Protein AF-0000000084496901 (afdb_homodimer)

Organism: NCBI:txid1637975

Foldseek 3Di:
DAKDKDKDFADQVVLVVLLVVLLVPPPQPKDWPDKDWDDDPQKIKIWTKIKDADPVVRWIKMKIWMWMDHHGMIMIMIFIGRQDDPPCVVRRVVVRNVSSVSNVVSVVVVD/DAKDKDKDFADQVVLVVLLVVLLCPDPQNKDWPDKDWDDDPQKIKIWTKIKDADPVVRWIKIKIWMWMDHHGMIMIMIFIGGQDDPPCVVRRVVVRNVSSVSNVVSVVVVD

pLDDT: mean 92.55, std 10.42, range [53.31, 98.94]

Nearest PDB structures (foldseek):
  2xb3-assembly1_A  TM=5.406E-01  e=1.617E-03  Thermosynechococcus vestitus BP-1
  1v2b-assembly2_B  TM=6.043E-01  e=5.317E-03  Nicotiana tabacum
  6e8a-assembly2_B-2  TM=5.651E-01  e=5.989E-03  Salmonella enterica subsp. enterica serovar Typhimurium
  6e8a-assembly1_A-3  TM=5.964E-01  e=9.642E-03  Salmonella enterica subsp. enterica serovar Typhimurium
  3bcy-assembly1_A  TM=5.802E-01  e=6.356E-03  Saccharomyces cerevisiae

Structure (mmCIF, N/CA/C/O backbone):
data_AF-0000000084496901-model_v1
#
loop_
_entity.id
_entity.type
_entity.pdbx_description
1 polymer 'Uncharacterized protein'
#
loop_
_atom_site.group_PDB
_atom_site.id
_atom_site.type_symbol
_atom_site.label_atom_id
_atom_site.label_alt_id
_atom_site.label_comp_id
_atom_site.label_asym_id
_atom_site.label_entity_id
_atom_site.label_seq_id
_atom_site.pdbx_PDB_ins_code
_atom_site.Cartn_x
_atom_site.Cartn_y
_atom_site.Cartn_z
_atom_site.occupancy
_atom_site.B_iso_or_equiv
_atom_site.auth_seq_id
_atom_site.auth_comp_id
_atom_site.auth_asym_id
_atom_site.auth_atom_id
_atom_site.pdbx_PDB_model_num
ATOM 1 N N . MET A 1 1 ? -5.453 -1.599 -14.75 1 72.94 1 MET A N 1
ATOM 2 C CA . MET A 1 1 ? -5.008 -1.51 -13.367 1 72.94 1 MET A CA 1
ATOM 3 C C . MET A 1 1 ? -6.129 -0.999 -12.469 1 72.94 1 MET A C 1
ATOM 5 O O . MET A 1 1 ? -6.859 -0.076 -12.836 1 72.94 1 MET A O 1
ATOM 9 N N . ALA A 1 2 ? -6.477 -1.801 -11.352 1 91.88 2 ALA A N 1
ATOM 10 C CA . ALA A 1 2 ? -7.625 -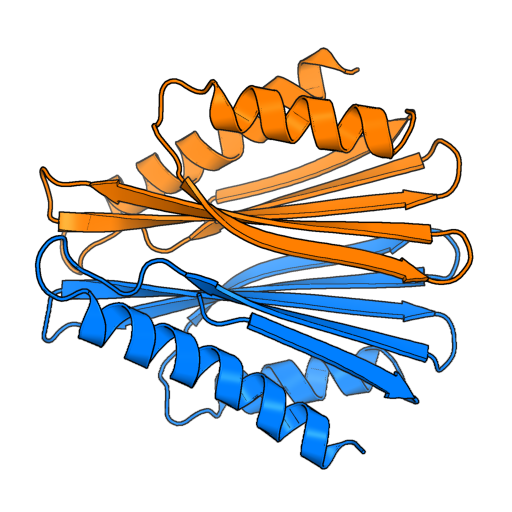1.505 -10.5 1 91.88 2 ALA A CA 1
ATOM 11 C C . ALA A 1 2 ? -7.246 -0.538 -9.383 1 91.88 2 ALA A C 1
ATOM 13 O O . ALA A 1 2 ? -6.48 -0.889 -8.484 1 91.88 2 ALA A O 1
ATOM 14 N N . LYS A 1 3 ? -7.695 0.729 -9.508 1 98.19 3 LYS A N 1
ATOM 15 C CA . LYS A 1 3 ? -7.406 1.759 -8.516 1 98.19 3 LYS A CA 1
ATOM 16 C C . LYS A 1 3 ? -8.656 2.578 -8.195 1 98.19 3 LYS A C 1
ATOM 18 O O . LYS A 1 3 ? -9.461 2.863 -9.078 1 98.19 3 LYS A O 1
ATOM 23 N N . TYR A 1 4 ? -8.75 2.953 -6.949 1 98.69 4 TYR A N 1
ATOM 24 C CA . TYR A 1 4 ? -9.797 3.859 -6.477 1 98.69 4 TYR A CA 1
ATOM 25 C C . TYR A 1 4 ? -9.211 4.91 -5.535 1 98.69 4 TYR A C 1
ATOM 27 O O . TYR A 1 4 ? -8.438 4.586 -4.637 1 98.69 4 TYR A O 1
ATOM 35 N N . GLU A 1 5 ? -9.555 6.164 -5.773 1 98.81 5 GLU A N 1
ATOM 36 C CA . GLU A 1 5 ? -9.227 7.262 -4.867 1 98.81 5 GLU A CA 1
ATOM 37 C C . GLU A 1 5 ? -10.445 8.133 -4.582 1 98.81 5 GLU A C 1
ATOM 39 O O . GLU A 1 5 ? -11.266 8.367 -5.469 1 98.81 5 GLU A O 1
ATOM 44 N N . ASN A 1 6 ? -10.469 8.578 -3.346 1 98.75 6 ASN A N 1
ATOM 45 C CA . ASN A 1 6 ? -11.562 9.469 -2.963 1 98.75 6 ASN A CA 1
ATOM 46 C C . ASN A 1 6 ? -11.195 10.32 -1.752 1 98.75 6 ASN A C 1
ATOM 48 O O . ASN A 1 6 ? -10.25 10 -1.027 1 98.75 6 ASN A O 1
ATOM 52 N N . THR A 1 7 ? -11.898 11.461 -1.637 1 98.5 7 THR A N 1
ATOM 53 C CA . THR A 1 7 ? -11.836 12.281 -0.433 1 98.5 7 THR A CA 1
ATOM 54 C C . THR A 1 7 ? -13.211 12.398 0.213 1 98.5 7 THR A C 1
ATOM 56 O O . THR A 1 7 ? -14.227 12.445 -0.483 1 98.5 7 THR A O 1
ATOM 59 N N . LEU A 1 8 ? -13.227 12.391 1.558 1 98.31 8 LEU A N 1
ATOM 60 C CA . LEU A 1 8 ? -14.477 12.562 2.295 1 98.31 8 LEU A CA 1
ATOM 61 C C . LEU A 1 8 ? -14.219 13.234 3.643 1 98.31 8 LEU A C 1
ATOM 63 O O . LEU A 1 8 ? -13.07 13.453 4.02 1 98.31 8 LEU A O 1
ATOM 67 N N . THR A 1 9 ? -15.266 13.648 4.297 1 98.31 9 THR A N 1
ATOM 68 C CA . THR A 1 9 ? -15.172 14.203 5.645 1 98.31 9 THR A CA 1
ATOM 69 C C . THR A 1 9 ? -15.578 13.164 6.688 1 98.31 9 THR A C 1
ATOM 71 O O . THR A 1 9 ? -16.531 12.422 6.484 1 98.31 9 THR A O 1
ATOM 74 N N . GLY A 1 10 ? -14.852 13.023 7.773 1 98 10 GLY A N 1
ATOM 75 C CA . GLY A 1 10 ? -15.172 12.086 8.836 1 98 10 GLY A CA 1
ATOM 76 C C . GLY A 1 10 ? -14.086 11.984 9.891 1 98 10 GLY A C 1
ATOM 77 O O . GLY A 1 10 ? -13.094 12.711 9.836 1 98 10 GLY A O 1
ATOM 78 N N . GLU A 1 11 ? -14.367 11.148 10.891 1 98.31 11 GLU A N 1
ATOM 79 C CA . GLU A 1 11 ? -13.359 10.844 11.906 1 98.31 11 GLU A CA 1
ATOM 80 C C . GLU A 1 11 ? -12.422 9.734 11.438 1 98.31 11 GLU A C 1
ATOM 82 O O . GLU A 1 11 ? -12.875 8.656 11.055 1 98.31 11 GLU A O 1
ATOM 87 N N . PHE A 1 12 ? -11.164 9.945 11.531 1 98.75 12 PHE A N 1
ATOM 88 C CA . PHE A 1 12 ? -10.133 9.102 10.922 1 98.75 12 PHE A CA 1
ATOM 89 C C . PHE A 1 12 ? -10.289 7.656 11.391 1 98.75 12 PHE A C 1
ATOM 91 O O . PHE A 1 12 ? -10.43 6.746 10.562 1 98.75 12 PHE A O 1
ATOM 98 N N . GLU A 1 13 ? -10.352 7.422 12.719 1 98.62 13 GLU A N 1
ATOM 99 C CA . GLU A 1 13 ? -10.383 6.062 13.25 1 98.62 13 GLU A CA 1
ATOM 100 C C . GLU A 1 13 ? -11.664 5.34 12.844 1 98.62 13 GLU A C 1
ATOM 102 O O . GLU A 1 13 ? -11.648 4.137 12.586 1 98.62 13 GLU A O 1
ATOM 107 N N . LYS A 1 14 ? -12.734 6.102 12.789 1 98.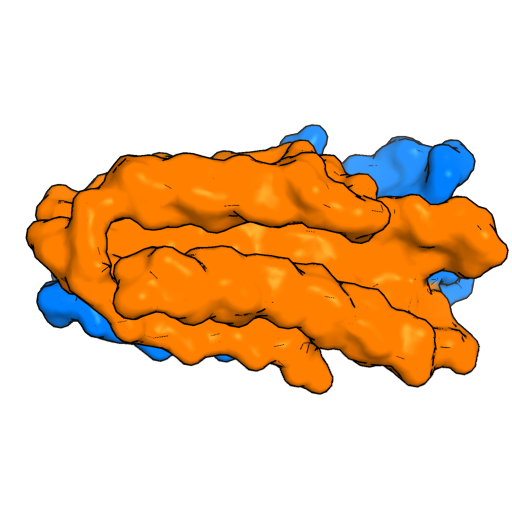5 14 LYS A N 1
ATOM 108 C CA . LYS A 1 14 ? -14.008 5.5 12.406 1 98.5 14 LYS A CA 1
ATOM 109 C C . LYS A 1 14 ? -13.984 5.07 10.938 1 98.5 14 LYS A C 1
ATOM 111 O O . LYS A 1 14 ? -14.508 4.008 10.594 1 98.5 14 LYS A O 1
ATOM 116 N N . VAL A 1 15 ? -13.406 5.945 10.102 1 98.81 15 VAL A N 1
ATOM 117 C CA . VAL A 1 15 ? -13.328 5.645 8.672 1 98.81 15 VAL A CA 1
ATOM 118 C C . VAL A 1 15 ? -12.461 4.406 8.453 1 98.81 15 VAL A C 1
ATOM 120 O O . VAL A 1 15 ? -12.852 3.49 7.723 1 98.81 15 VAL A O 1
ATOM 123 N N . VAL A 1 16 ? -11.289 4.32 9.109 1 98.88 16 VAL A N 1
ATOM 124 C CA . VAL A 1 16 ? -10.383 3.184 8.969 1 98.88 16 VAL A CA 1
ATOM 125 C C . VAL A 1 16 ? -11.094 1.905 9.414 1 98.88 16 VAL A C 1
ATOM 127 O O . VAL A 1 16 ? -11.055 0.89 8.719 1 98.88 16 VAL A O 1
ATOM 130 N N . LYS A 1 17 ? -11.719 1.994 10.523 1 98.75 17 LYS A N 1
ATOM 131 C CA . LYS A 1 17 ? -12.406 0.828 11.078 1 98.75 17 LYS A CA 1
ATOM 132 C C . LYS A 1 17 ? -13.531 0.365 10.156 1 98.75 17 LYS A C 1
ATOM 134 O O . LYS A 1 17 ? -13.742 -0.836 9.977 1 98.75 17 LYS A O 1
ATOM 139 N N . HIS A 1 18 ? -14.305 1.352 9.656 1 98.75 18 HIS A N 1
ATOM 140 C CA . HIS A 1 18 ? -15.391 1.032 8.734 1 98.75 18 HIS A CA 1
ATOM 141 C C . HIS A 1 18 ? -14.867 0.296 7.504 1 98.75 18 HIS A C 1
ATOM 143 O O . HIS A 1 18 ? -15.438 -0.723 7.098 1 98.75 18 HIS A O 1
ATOM 149 N N . LEU A 1 19 ? -13.797 0.776 6.914 1 98.81 19 LEU A N 1
ATOM 150 C CA . LEU A 1 19 ? -13.195 0.152 5.742 1 98.81 19 LEU A CA 1
ATOM 151 C C . LEU A 1 19 ? -12.688 -1.249 6.07 1 98.81 19 LEU A C 1
ATOM 153 O O . LEU A 1 19 ? -12.953 -2.199 5.332 1 98.81 19 LEU A O 1
ATOM 157 N N . GLU A 1 20 ? -11.953 -1.371 7.199 1 98.75 20 GLU A N 1
ATOM 158 C CA . GLU A 1 20 ? -11.438 -2.67 7.617 1 98.75 20 GLU A CA 1
ATOM 159 C C . GLU A 1 20 ? -12.562 -3.68 7.816 1 98.75 20 GLU A C 1
ATOM 161 O O . GLU A 1 20 ? -12.445 -4.836 7.402 1 98.75 20 GLU A O 1
ATOM 166 N N . ASN A 1 21 ? -13.609 -3.227 8.438 1 98.38 21 ASN A N 1
ATOM 167 C CA . ASN A 1 21 ? -14.758 -4.098 8.656 1 98.38 21 ASN A CA 1
ATOM 168 C C . ASN A 1 21 ? -15.383 -4.543 7.34 1 98.38 21 ASN A C 1
ATOM 170 O O . ASN A 1 21 ? -15.695 -5.723 7.16 1 98.38 21 ASN A O 1
ATOM 174 N N . ASP A 1 22 ? -15.617 -3.576 6.465 1 98.38 22 ASP A N 1
ATOM 175 C CA . ASP A 1 22 ? -16.25 -3.896 5.191 1 98.38 22 ASP A CA 1
ATOM 176 C C . ASP A 1 22 ? -15.375 -4.82 4.352 1 98.38 22 ASP A C 1
ATOM 178 O O . ASP A 1 22 ? -15.875 -5.723 3.68 1 98.38 22 ASP A O 1
ATOM 182 N N . ILE A 1 23 ? -14.07 -4.633 4.328 1 98.31 23 ILE A N 1
ATOM 183 C CA . ILE A 1 23 ? -13.164 -5.516 3.605 1 98.31 23 ILE A CA 1
ATOM 184 C C . ILE A 1 23 ? -13.188 -6.91 4.23 1 98.31 23 ILE A C 1
ATOM 186 O O . ILE A 1 23 ? -13.297 -7.914 3.52 1 98.31 23 ILE A O 1
ATOM 190 N N . GLY A 1 24 ? -13.094 -6.957 5.574 1 97 24 GLY A N 1
ATOM 191 C CA . GLY A 1 24 ? -13.133 -8.219 6.289 1 97 24 GLY A CA 1
ATOM 192 C C . GLY A 1 24 ? -14.43 -8.977 6.094 1 97 24 GLY A C 1
ATOM 193 O O . GLY A 1 24 ? -14.445 -10.211 6.125 1 97 24 GLY A O 1
ATOM 194 N N . ASN A 1 25 ? -15.461 -8.242 5.844 1 95.75 25 ASN A N 1
ATOM 195 C CA . ASN A 1 25 ? -16.781 -8.844 5.727 1 95.75 25 ASN A CA 1
ATOM 196 C C . ASN A 1 25 ? -17.219 -8.961 4.266 1 95.75 25 ASN A C 1
ATOM 198 O O . ASN A 1 25 ? -18.391 -9.188 3.979 1 95.75 25 ASN A O 1
ATOM 202 N N . SER A 1 26 ? -16.188 -8.695 3.604 1 90.12 26 SER A N 1
ATOM 203 C CA . SER A 1 26 ? -16.484 -8.797 2.182 1 90.12 26 SER A CA 1
ATOM 204 C C . SER A 1 26 ? -16.609 -10.258 1.751 1 90.12 26 SER A C 1
ATOM 206 O O . SER A 1 26 ? -16.219 -11.164 2.486 1 90.12 26 SER A O 1
ATOM 208 N N . GLY A 1 27 ? -17.547 -10.812 1.215 1 90.19 27 GLY A N 1
ATOM 209 C CA . GLY A 1 27 ? -17.688 -12.172 0.713 1 90.19 27 GLY A CA 1
ATOM 210 C C . GLY A 1 27 ? -16.438 -12.68 0.015 1 90.19 27 GLY A C 1
ATOM 211 O O . GLY A 1 27 ? -16.344 -13.867 -0.293 1 90.19 27 GLY A O 1
ATOM 212 N N . ILE A 1 28 ? -15.469 -11.625 -0.089 1 86.31 28 ILE A N 1
ATOM 213 C CA . ILE A 1 28 ? -14.188 -12.023 -0.663 1 86.31 28 ILE A CA 1
ATOM 214 C C . ILE A 1 28 ? -13.219 -12.398 0.453 1 86.31 28 ILE A C 1
ATOM 216 O O . ILE A 1 28 ? -12.992 -11.617 1.379 1 86.31 28 ILE A O 1
ATOM 220 N N . SER A 1 29 ? -12.844 -13.562 0.775 1 90.69 29 SER A N 1
ATOM 221 C CA . SER A 1 29 ? -11.945 -14.094 1.798 1 90.69 29 SER A CA 1
ATOM 222 C C . SER A 1 29 ? -10.555 -13.484 1.688 1 90.69 29 SER A C 1
ATOM 224 O O . SER A 1 29 ? -9.586 -14.195 1.416 1 90.69 29 SER A O 1
ATOM 226 N N . MET A 1 30 ? -10.453 -12.18 1.953 1 93.44 30 MET A N 1
ATOM 227 C CA . MET A 1 30 ? -9.133 -11.57 1.961 1 93.44 30 MET A CA 1
ATOM 228 C C . MET A 1 30 ? -8.516 -11.625 3.355 1 93.44 30 MET A C 1
ATOM 230 O O . MET A 1 30 ? -9.211 -11.43 4.352 1 93.44 30 MET A O 1
ATOM 234 N N . LYS A 1 31 ? -7.238 -11.828 3.406 1 93.31 31 LYS A N 1
ATOM 235 C CA . LYS A 1 31 ? -6.496 -11.828 4.664 1 93.31 31 LYS A CA 1
ATOM 236 C C . LYS A 1 31 ? -5.633 -10.578 4.797 1 93.31 31 LYS A C 1
ATOM 238 O O . LYS A 1 31 ? -4.957 -10.18 3.846 1 93.31 31 LYS A O 1
ATOM 243 N N . LEU A 1 32 ? -5.656 -9.953 5.973 1 96.81 32 LEU A N 1
ATOM 244 C CA . LEU A 1 32 ? -4.719 -8.867 6.242 1 96.81 32 LEU A CA 1
ATOM 245 C C . LEU A 1 32 ? -3.289 -9.398 6.32 1 96.81 32 LEU A C 1
ATOM 247 O O . LEU A 1 32 ? -2.977 -10.227 7.172 1 96.81 32 LEU A O 1
ATOM 251 N N . VAL A 1 33 ? -2.488 -8.961 5.426 1 95.75 33 VAL A N 1
ATOM 252 C CA . VAL A 1 33 ? -1.085 -9.367 5.418 1 95.75 33 VAL A CA 1
ATOM 253 C C . VAL A 1 33 ? -0.318 -8.586 6.488 1 95.75 33 VAL A C 1
ATOM 255 O O . VAL A 1 33 ? 0.362 -9.188 7.328 1 95.75 33 VAL A O 1
ATOM 258 N N . ASP A 1 34 ? -0.422 -7.332 6.457 1 98 34 ASP A N 1
ATOM 259 C CA . ASP A 1 34 ? 0.199 -6.469 7.457 1 98 34 ASP A CA 1
ATOM 260 C C . ASP A 1 34 ? -0.417 -5.074 7.434 1 98 34 ASP A C 1
ATOM 262 O O . ASP A 1 34 ? -1.264 -4.773 6.59 1 98 34 ASP A O 1
ATOM 266 N N . ASP A 1 35 ? -0.092 -4.227 8.398 1 98.69 35 ASP A N 1
ATOM 267 C CA . ASP A 1 35 ? -0.602 -2.863 8.5 1 98.69 35 ASP A CA 1
ATOM 268 C C . ASP A 1 35 ? 0.482 -1.906 8.984 1 98.69 35 ASP A C 1
ATOM 270 O O . ASP A 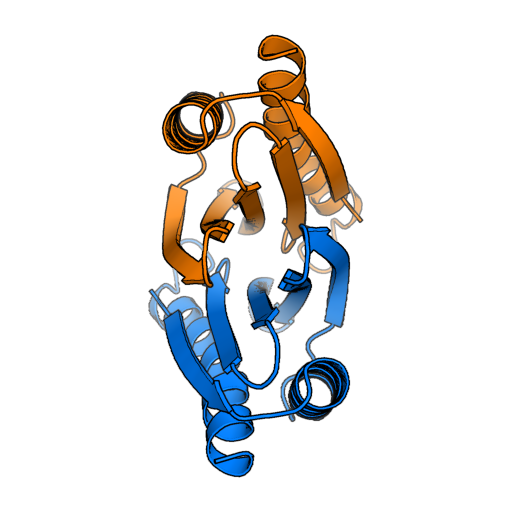1 35 ? 1.539 -2.342 9.445 1 98.69 35 ASP A O 1
ATOM 274 N N . SER A 1 36 ? 0.333 -0.694 8.734 1 98.81 36 SER A N 1
ATOM 275 C CA . SER A 1 36 ? 1.184 0.382 9.227 1 98.81 36 SER A CA 1
ATOM 276 C C . SER A 1 36 ? 0.355 1.593 9.648 1 98.81 36 SER A C 1
ATOM 278 O O . SER A 1 36 ? -0.57 1.992 8.938 1 98.81 36 SER A O 1
ATOM 280 N N . ASN A 1 37 ? 0.563 2.148 10.844 1 98.81 37 ASN A N 1
ATOM 281 C CA . ASN A 1 37 ? -0.014 3.391 11.344 1 98.81 37 ASN A CA 1
ATOM 282 C C . ASN A 1 37 ? 1.065 4.414 11.68 1 98.81 37 ASN A C 1
ATOM 284 O O . ASN A 1 37 ? 2.088 4.074 12.273 1 98.81 37 ASN A O 1
ATOM 288 N N . HIS A 1 38 ? 0.804 5.605 11.227 1 98.69 38 HIS A N 1
ATOM 289 C CA . HIS A 1 38 ? 1.768 6.66 11.531 1 98.69 38 HIS A CA 1
ATOM 290 C C . HIS A 1 38 ? 1.078 8.016 11.68 1 98.69 38 HIS A C 1
ATOM 292 O O . HIS A 1 38 ? -0.025 8.211 11.164 1 98.69 38 HIS A O 1
ATOM 298 N N . MET A 1 39 ? 1.668 8.883 12.438 1 98.5 39 MET A N 1
ATOM 299 C CA . MET A 1 39 ? 1.238 10.273 12.562 1 98.5 39 MET A CA 1
ATOM 300 C C . MET A 1 39 ? 2.34 11.227 12.109 1 98.5 39 MET A C 1
ATOM 302 O O . MET A 1 39 ? 3.488 11.102 12.539 1 98.5 39 MET A O 1
ATOM 306 N N . MET A 1 40 ? 2.043 12.133 11.156 1 98.06 40 MET A N 1
ATOM 307 C CA . MET A 1 40 ? 2.914 13.203 10.68 1 98.06 40 MET A CA 1
ATOM 308 C C . MET A 1 40 ? 2.314 14.57 10.992 1 98.06 40 MET A C 1
ATOM 310 O O . MET A 1 40 ? 1.42 15.039 10.289 1 98.06 40 MET A O 1
ATOM 314 N N . GLY A 1 41 ? 2.893 15.281 12 1 95.94 41 GLY A N 1
ATOM 315 C CA . GLY A 1 41 ? 2.16 16.422 12.508 1 95.94 41 GLY A CA 1
ATOM 316 C C . GLY A 1 41 ? 0.753 16.078 12.961 1 95.94 41 GLY A C 1
ATOM 317 O O . GLY A 1 41 ? 0.566 15.227 13.828 1 95.94 41 GLY A O 1
ATOM 318 N N . THR A 1 42 ? -0.224 16.672 12.359 1 96.81 42 THR A N 1
ATOM 319 C CA . THR A 1 42 ? -1.606 16.375 12.727 1 96.81 42 THR A CA 1
ATOM 320 C C . THR A 1 42 ? -2.227 15.375 11.766 1 96.81 42 THR A C 1
ATOM 322 O O . THR A 1 42 ? -3.377 14.961 11.938 1 96.81 42 THR A O 1
ATOM 325 N N . THR A 1 43 ? -1.469 15.039 10.859 1 98.62 43 THR A N 1
ATOM 326 C CA . THR A 1 43 ? -1.976 14.133 9.828 1 98.62 43 THR A CA 1
ATOM 327 C C . THR A 1 43 ? -1.775 12.68 10.242 1 98.62 43 THR A C 1
ATOM 329 O O . THR A 1 43 ? -0.673 12.281 10.625 1 98.62 43 THR A O 1
ATOM 332 N N . LYS A 1 44 ? -2.83 11.906 10.219 1 98.81 44 LYS A N 1
ATOM 333 C CA . LYS A 1 44 ? -2.773 10.477 10.516 1 98.81 44 LYS A CA 1
ATOM 334 C C . LYS A 1 44 ? -2.744 9.656 9.234 1 98.81 44 LYS A C 1
ATOM 336 O O . LYS A 1 44 ? -3.436 9.977 8.266 1 98.81 44 LYS A O 1
ATOM 341 N N . ILE A 1 45 ? -1.968 8.562 9.203 1 98.88 45 ILE A N 1
ATOM 342 C CA . ILE A 1 45 ? -1.841 7.676 8.055 1 98.88 45 ILE A CA 1
ATOM 343 C C . ILE A 1 45 ? -2.07 6.23 8.492 1 98.88 45 ILE A C 1
ATOM 345 O O . ILE A 1 45 ? -1.485 5.773 9.477 1 98.88 45 ILE A O 1
ATOM 349 N N . ALA A 1 46 ? -2.885 5.547 7.785 1 98.94 46 ALA A N 1
ATOM 350 C CA . ALA A 1 46 ? -3.098 4.113 7.957 1 98.94 46 ALA A CA 1
ATOM 351 C C . ALA A 1 46 ? -2.883 3.363 6.645 1 98.94 46 ALA A C 1
ATOM 353 O O . ALA A 1 46 ? -3.496 3.693 5.629 1 98.94 46 ALA A O 1
ATOM 354 N N . VAL A 1 47 ? -1.975 2.4 6.652 1 98.94 47 VAL A N 1
ATOM 355 C CA . VAL A 1 47 ? -1.742 1.507 5.52 1 98.94 47 VAL A CA 1
ATOM 356 C C . VAL A 1 47 ? -2.199 0.094 5.875 1 98.94 47 VAL A C 1
ATOM 358 O O . VAL A 1 47 ? -1.917 -0.399 6.973 1 98.94 47 VAL A O 1
ATOM 361 N N . ARG A 1 48 ? -2.98 -0.486 5.062 1 98.88 48 ARG A N 1
ATOM 362 C CA . ARG A 1 48 ? -3.389 -1.884 5.156 1 98.88 48 ARG A CA 1
ATOM 363 C C . ARG A 1 48 ? -3.104 -2.625 3.852 1 98.88 48 ARG A C 1
ATOM 365 O O . ARG A 1 48 ? -3.42 -2.129 2.768 1 98.88 48 ARG A O 1
ATOM 372 N N . VAL A 1 49 ? -2.467 -3.752 3.949 1 98.25 49 VAL A N 1
ATOM 373 C CA . VAL A 1 49 ? -2.264 -4.613 2.789 1 98.25 49 VAL A CA 1
ATOM 374 C C . VAL A 1 49 ? -2.936 -5.965 3.025 1 98.25 49 VAL A C 1
ATOM 376 O O . VAL A 1 49 ? -2.672 -6.629 4.031 1 98.25 49 VAL A O 1
ATOM 379 N N . TYR A 1 50 ? -3.836 -6.289 2.127 1 96.62 50 TYR A N 1
ATOM 380 C CA . TYR A 1 50 ? -4.547 -7.562 2.146 1 96.62 50 TYR A CA 1
ATOM 381 C C . TYR A 1 50 ? -4.133 -8.438 0.969 1 96.62 50 TYR A C 1
ATOM 383 O O . TYR A 1 50 ? -3.65 -7.934 -0.047 1 96.62 50 TYR A O 1
ATOM 391 N N . ASP A 1 51 ? -4.363 -9.758 1.151 1 93 51 ASP A N 1
ATOM 392 C CA . ASP A 1 51 ? -4.207 -10.594 -0.032 1 93 51 ASP A CA 1
ATOM 393 C C . ASP A 1 51 ? -5.18 -11.773 -0.001 1 93 51 ASP A C 1
ATOM 395 O O . ASP A 1 51 ? -5.898 -11.969 0.982 1 93 51 ASP A O 1
ATOM 399 N N . LYS A 1 52 ? -5.324 -12.367 -1.136 1 90.19 52 LYS A N 1
ATOM 400 C CA . LYS A 1 52 ? -6.152 -13.562 -1.327 1 90.19 52 LYS A CA 1
ATOM 401 C C . LYS A 1 52 ? -5.488 -14.539 -2.289 1 90.19 52 LYS A C 1
ATOM 403 O O . LYS A 1 52 ? -4.996 -14.148 -3.346 1 90.19 52 LYS A O 1
ATOM 408 N N . TYR A 1 53 ? -5.453 -15.781 -1.845 1 86.38 53 TYR A N 1
ATOM 409 C CA . TYR A 1 53 ? -5.031 -16.875 -2.713 1 86.38 53 TYR A CA 1
ATOM 410 C C . TYR A 1 53 ? -6.234 -17.609 -3.289 1 86.38 53 TYR A C 1
ATOM 412 O O . TYR A 1 53 ? -7.105 -18.062 -2.547 1 86.38 53 TYR A O 1
ATOM 420 N N . PHE A 1 54 ? -6.195 -17.734 -4.621 1 86.25 54 PHE A N 1
ATOM 421 C CA . PHE A 1 54 ? -7.266 -18.438 -5.312 1 86.25 54 PHE A CA 1
ATOM 422 C C . PHE A 1 54 ? -6.863 -19.875 -5.59 1 86.25 54 PHE A C 1
ATOM 424 O O . PHE A 1 54 ? -6.133 -20.156 -6.547 1 86.25 54 PHE A O 1
ATOM 431 N N . MET A 1 55 ? -7.418 -20.75 -4.879 1 83 55 MET A N 1
ATOM 432 C CA . MET A 1 55 ? -7.043 -22.156 -4.934 1 83 55 MET A CA 1
ATOM 433 C C . MET A 1 55 ? -7.406 -22.766 -6.285 1 83 55 MET A C 1
ATOM 435 O O . MET A 1 55 ? -6.707 -23.641 -6.781 1 83 55 MET A O 1
ATOM 439 N N . ARG A 1 56 ? -8.367 -22.25 -6.855 1 83.75 56 ARG A N 1
ATOM 440 C CA . ARG A 1 56 ? -8.867 -22.844 -8.094 1 83.75 56 ARG A CA 1
ATOM 441 C C . ARG A 1 56 ? -7.867 -22.656 -9.227 1 83.75 56 ARG A C 1
ATOM 443 O O . ARG A 1 56 ? -7.684 -23.562 -10.055 1 83.75 56 ARG A O 1
ATOM 450 N N . ASN A 1 57 ? -7.211 -21.562 -9.227 1 79.69 57 ASN A N 1
ATOM 451 C CA . ASN A 1 57 ? -6.305 -21.297 -10.336 1 79.69 57 ASN A CA 1
ATOM 452 C C . ASN A 1 57 ? -4.883 -21.031 -9.852 1 79.69 57 ASN A C 1
ATOM 454 O O . ASN A 1 57 ? -3.973 -20.844 -10.656 1 79.69 57 ASN A O 1
ATOM 458 N N . GLY A 1 58 ? -4.754 -21.078 -8.617 1 77.12 58 GLY A N 1
ATOM 459 C CA . GLY A 1 58 ? -3.432 -20.953 -8.031 1 77.12 58 GLY A CA 1
ATOM 460 C C . GLY A 1 58 ? -2.908 -19.531 -8.062 1 77.12 58 GLY A C 1
ATOM 461 O O . GLY A 1 58 ? -1.727 -19.281 -7.801 1 77.12 58 GLY A O 1
ATOM 462 N N . ASN A 1 59 ? -3.805 -18.625 -8.375 1 79.88 59 ASN A N 1
ATOM 463 C CA . ASN A 1 59 ? -3.369 -17.234 -8.469 1 79.88 59 ASN A CA 1
ATOM 464 C C . ASN A 1 59 ? -3.514 -16.5 -7.137 1 79.88 59 ASN A C 1
ATOM 466 O O . ASN A 1 59 ? -4.277 -16.938 -6.27 1 79.88 59 ASN A O 1
ATOM 470 N N . ARG A 1 60 ? -2.689 -15.492 -6.926 1 84.62 60 ARG A N 1
ATOM 471 C CA . ARG A 1 60 ? -2.801 -14.641 -5.746 1 84.62 60 ARG A CA 1
ATOM 472 C C . ARG A 1 60 ? -3.016 -13.18 -6.137 1 84.62 60 ARG A C 1
ATOM 474 O O . ARG A 1 60 ? -2.471 -12.719 -7.141 1 84.62 60 ARG A O 1
ATOM 481 N N . ALA A 1 61 ? -3.799 -12.43 -5.422 1 90.31 61 ALA A N 1
ATOM 482 C CA . ALA A 1 61 ? -4.035 -11 -5.605 1 90.31 61 ALA A CA 1
ATOM 483 C C . ALA A 1 61 ? -3.924 -10.25 -4.285 1 90.31 61 ALA A C 1
ATOM 485 O O . ALA A 1 61 ? -3.957 -10.859 -3.213 1 90.31 61 ALA A O 1
ATOM 486 N N . SER A 1 62 ? -3.691 -9.016 -4.406 1 93.94 62 SER A N 1
ATOM 487 C CA . SER A 1 62 ? -3.557 -8.211 -3.193 1 93.94 62 SER A CA 1
ATOM 488 C C . SER A 1 62 ? -4.305 -6.891 -3.32 1 93.94 62 SER A C 1
ATOM 490 O O . SER A 1 62 ? -4.598 -6.441 -4.43 1 93.94 62 SER A O 1
ATOM 492 N N . LEU A 1 63 ? -4.664 -6.25 -2.238 1 97.12 63 LEU A N 1
ATOM 493 C CA . LEU A 1 63 ? -5.238 -4.918 -2.094 1 97.12 63 LEU A CA 1
ATOM 494 C C . LEU A 1 63 ? -4.375 -4.051 -1.18 1 97.12 63 LEU A C 1
ATOM 496 O O . LEU A 1 63 ? -4.125 -4.418 -0.029 1 97.12 63 LEU A O 1
ATOM 500 N N . SER A 1 64 ? -3.844 -2.977 -1.658 1 98.62 64 SER A N 1
ATOM 501 C CA . SER A 1 64 ? -3.158 -1.96 -0.866 1 98.62 64 SER A CA 1
ATOM 502 C C . SER A 1 64 ? -4.082 -0.79 -0.549 1 98.62 64 SER A C 1
ATOM 504 O O . SER A 1 64 ? -4.566 -0.11 -1.456 1 98.62 64 SER A O 1
ATOM 506 N N . LEU A 1 65 ? -4.379 -0.589 0.711 1 98.94 65 LEU A N 1
ATOM 507 C CA . LEU A 1 65 ? -5.25 0.484 1.18 1 98.94 65 LEU A CA 1
ATOM 508 C C . LEU A 1 65 ? -4.457 1.521 1.969 1 98.94 65 LEU A C 1
ATOM 510 O O . LEU A 1 65 ? -3.738 1.176 2.908 1 98.94 65 LEU A O 1
ATOM 514 N N . THR A 1 66 ? -4.496 2.764 1.598 1 98.94 66 THR A N 1
ATOM 515 C CA . THR A 1 66 ? -3.932 3.877 2.352 1 98.94 66 THR A CA 1
ATOM 516 C C . THR A 1 66 ? -5.012 4.895 2.705 1 98.94 66 THR A C 1
ATOM 518 O O . THR A 1 66 ? -5.754 5.348 1.83 1 98.94 66 THR A O 1
ATOM 521 N N . VAL A 1 67 ? -5.16 5.18 3.941 1 98.94 67 VAL A N 1
ATOM 522 C CA . VAL A 1 67 ? -6.062 6.211 4.445 1 98.94 67 VAL A CA 1
ATOM 523 C C . VAL A 1 67 ? -5.254 7.32 5.117 1 98.94 67 VAL A C 1
ATOM 525 O O . VAL A 1 67 ? -4.387 7.047 5.945 1 98.94 67 VAL A O 1
ATOM 528 N N . VAL A 1 68 ? -5.512 8.547 4.711 1 98.94 68 VAL A N 1
ATOM 529 C CA . VAL A 1 68 ? -4.852 9.711 5.281 1 98.94 68 VAL A CA 1
ATOM 530 C C . VAL A 1 68 ? -5.895 10.68 5.84 1 98.94 68 VAL A C 1
ATOM 532 O O . VAL A 1 68 ? -6.906 10.953 5.188 1 98.94 68 VAL A O 1
ATOM 535 N N . GLY A 1 69 ? -5.633 11.148 7.055 1 98.75 69 GLY A N 1
ATOM 536 C CA . GLY A 1 69 ? -6.602 12.055 7.656 1 98.75 69 GLY A CA 1
ATOM 537 C C . GLY A 1 69 ? -5.957 13.227 8.375 1 98.75 69 GLY A C 1
ATOM 538 O O . GLY A 1 69 ? -4.926 13.07 9.023 1 98.75 69 GLY A O 1
ATOM 539 N N . ASP A 1 70 ? -6.445 14.328 8.25 1 98.19 70 ASP A N 1
ATOM 540 C CA . ASP A 1 70 ? -6.145 15.539 9.008 1 98.19 70 ASP A CA 1
ATOM 541 C C . ASP A 1 70 ? -7.422 16.312 9.336 1 98.19 70 ASP A C 1
ATOM 543 O O . ASP A 1 70 ? -8.141 16.75 8.43 1 98.19 70 ASP A O 1
ATOM 547 N N . ASN A 1 71 ? -7.633 16.5 10.656 1 94.62 71 ASN A N 1
ATOM 548 C CA . ASN A 1 71 ? -8.922 17.016 11.102 1 94.62 71 ASN A CA 1
ATOM 549 C C . ASN A 1 71 ? -10.078 16.188 10.57 1 94.62 71 ASN A C 1
ATOM 551 O O . ASN A 1 71 ? -10.125 14.969 10.789 1 94.62 71 ASN A O 1
ATOM 555 N N . HIS A 1 72 ? -11.047 16.734 9.805 1 96.81 72 HIS A N 1
ATOM 556 C CA . HIS A 1 72 ? -12.195 15.984 9.32 1 96.81 72 HIS A CA 1
ATOM 557 C C . HIS A 1 72 ? -12.031 15.617 7.848 1 96.81 72 HIS A C 1
ATOM 559 O O . HIS A 1 72 ? -12.922 15 7.258 1 96.81 72 HIS A O 1
ATOM 565 N N . ASN A 1 73 ? -10.859 15.961 7.336 1 98.38 73 ASN A N 1
ATOM 566 C CA . ASN A 1 73 ? -10.586 15.617 5.945 1 98.38 73 ASN A CA 1
ATOM 567 C C . ASN A 1 73 ? -9.922 14.25 5.824 1 98.38 73 ASN A C 1
ATOM 569 O O . ASN A 1 73 ? -8.922 13.977 6.5 1 98.38 73 ASN A O 1
ATOM 573 N N . ILE A 1 74 ? -10.477 13.406 5 1 98.81 74 ILE A N 1
ATOM 574 C CA . ILE A 1 74 ? -9.969 12.055 4.812 1 98.81 74 ILE A CA 1
ATOM 575 C C . ILE A 1 74 ? -9.68 11.812 3.334 1 98.81 74 ILE A C 1
ATOM 577 O O . ILE A 1 74 ? -10.492 12.148 2.473 1 98.81 74 ILE A O 1
ATOM 581 N N . PHE A 1 75 ? -8.57 11.289 3.021 1 98.94 75 PHE A N 1
ATOM 582 C CA . PHE A 1 75 ? -8.203 10.797 1.701 1 98.94 75 PHE A CA 1
ATOM 583 C C . PHE A 1 75 ? -8.016 9.281 1.727 1 98.94 75 PHE A C 1
ATOM 585 O O . PHE A 1 75 ? -7.43 8.742 2.664 1 98.94 75 PHE A O 1
ATOM 592 N N . ILE A 1 76 ? -8.555 8.586 0.73 1 98.94 76 ILE A N 1
ATOM 593 C CA . ILE A 1 76 ? -8.477 7.133 0.623 1 98.94 76 ILE A CA 1
ATOM 594 C C . ILE A 1 76 ? -7.898 6.746 -0.737 1 98.94 76 ILE A C 1
ATOM 596 O O . ILE A 1 76 ? -8.328 7.27 -1.77 1 98.94 76 ILE A O 1
ATOM 600 N N . SER A 1 77 ? -6.895 5.91 -0.758 1 98.94 77 SER A N 1
ATOM 601 C CA . SER A 1 77 ? -6.355 5.281 -1.962 1 98.94 77 SER A CA 1
ATOM 602 C C . SER A 1 77 ? -6.359 3.762 -1.843 1 98.94 77 SER A C 1
ATOM 604 O O . SER A 1 77 ? -5.863 3.209 -0.86 1 98.94 77 SER A O 1
ATOM 606 N N . ALA A 1 78 ? -6.973 3.092 -2.744 1 98.94 78 ALA A N 1
ATOM 607 C CA . ALA A 1 78 ? -7.004 1.635 -2.85 1 98.94 78 ALA A CA 1
ATOM 608 C C . ALA A 1 78 ? -6.469 1.172 -4.203 1 98.94 78 ALA A C 1
ATOM 610 O O . ALA A 1 78 ? -6.898 1.666 -5.246 1 98.94 78 ALA A O 1
ATOM 611 N N . ILE A 1 79 ? -5.504 0.279 -4.18 1 98.5 79 ILE A N 1
ATOM 612 C CA . ILE A 1 79 ? -4.902 -0.249 -5.398 1 98.5 79 ILE A CA 1
ATOM 613 C C . ILE A 1 79 ? -4.867 -1.774 -5.34 1 98.5 79 ILE A C 1
ATOM 615 O O . ILE A 1 79 ? -4.34 -2.354 -4.387 1 98.5 79 ILE A O 1
ATOM 619 N N . GLY A 1 80 ? -5.477 -2.418 -6.293 1 96.25 80 GLY A N 1
ATOM 620 C CA . GLY A 1 80 ? -5.383 -3.859 -6.453 1 96.25 80 GLY A CA 1
ATOM 621 C C . GLY A 1 80 ? -4.18 -4.293 -7.273 1 96.25 80 GLY A C 1
ATOM 622 O O . GLY A 1 80 ? -3.807 -3.617 -8.234 1 96.25 80 GLY A O 1
ATOM 623 N N . ALA A 1 81 ? -3.508 -5.484 -6.906 1 92.38 81 ALA A N 1
ATOM 624 C CA . ALA A 1 81 ? -2.357 -6.023 -7.629 1 92.38 81 ALA A CA 1
ATOM 625 C C . ALA A 1 81 ? -2.381 -7.551 -7.641 1 92.38 81 ALA A C 1
ATOM 627 O O . ALA A 1 81 ? -3.102 -8.172 -6.852 1 92.38 81 ALA A O 1
ATOM 628 N N . GLY A 1 82 ? -1.256 -8.297 -8.367 1 78.25 82 GLY A N 1
ATOM 629 C CA . GLY A 1 82 ? -0.916 -9.711 -8.328 1 78.25 82 GLY A CA 1
ATOM 630 C C . GLY A 1 82 ? -1.962 -10.594 -8.984 1 78.25 82 GLY A C 1
ATOM 631 O O . GLY A 1 82 ? -1.905 -11.82 -8.867 1 78.25 82 GLY A O 1
ATOM 632 N N . GLY A 1 83 ? -3.16 -10.484 -9.344 1 61.5 83 GLY A N 1
ATOM 633 C CA . GLY A 1 83 ? -4.266 -11.336 -9.758 1 61.5 83 GLY A CA 1
ATOM 634 C C . GLY A 1 83 ? -3.875 -12.352 -10.82 1 61.5 83 GLY A C 1
ATOM 635 O O . GLY A 1 83 ? -4.645 -13.258 -11.125 1 61.5 83 GLY A O 1
ATOM 636 N N . GLY A 1 84 ? -2.98 -12.242 -11.609 1 57.84 84 GLY A N 1
ATOM 637 C CA . GLY A 1 84 ? -3.018 -13.156 -12.742 1 57.84 84 GLY A CA 1
ATOM 638 C C . GLY A 1 84 ? -1.789 -14.039 -12.836 1 57.84 84 GLY A C 1
ATOM 639 O O . GLY A 1 84 ? -0.75 -13.734 -12.25 1 57.84 84 GLY A O 1
ATOM 640 N N . SER A 1 85 ? -2.027 -15.336 -13 1 54.66 85 SER A N 1
ATOM 641 C CA . SER A 1 85 ? -1.084 -16.219 -13.672 1 54.66 85 SER A CA 1
ATOM 642 C C . SER A 1 85 ? -0.819 -15.766 -15.102 1 54.66 85 SER A C 1
ATOM 644 O O . SER A 1 85 ? -1.691 -15.172 -15.742 1 54.66 85 SER A O 1
ATOM 646 N N . GLY A 1 86 ? 0.634 -15.695 -15.547 1 54.81 86 GLY A N 1
ATOM 647 C CA . GLY A 1 86 ? 1.08 -15.562 -16.922 1 54.81 86 GLY A CA 1
ATOM 648 C C . GLY A 1 86 ? -0.064 -15.531 -17.922 1 54.81 86 GLY A C 1
ATOM 649 O O . GLY A 1 86 ? -0.126 -14.641 -18.766 1 54.81 86 GLY A O 1
ATOM 650 N N . VAL A 1 87 ? -0.982 -16.547 -17.938 1 55.12 87 VAL A N 1
ATOM 651 C CA . VAL A 1 87 ? -1.832 -16.781 -19.109 1 55.12 87 VAL A CA 1
ATOM 652 C C . VAL A 1 87 ? -3.213 -16.172 -18.859 1 55.12 87 VAL A C 1
ATOM 654 O O . VAL A 1 87 ? -3.982 -15.961 -19.797 1 55.12 87 VAL A O 1
ATOM 657 N N . PHE A 1 88 ? -3.764 -15.812 -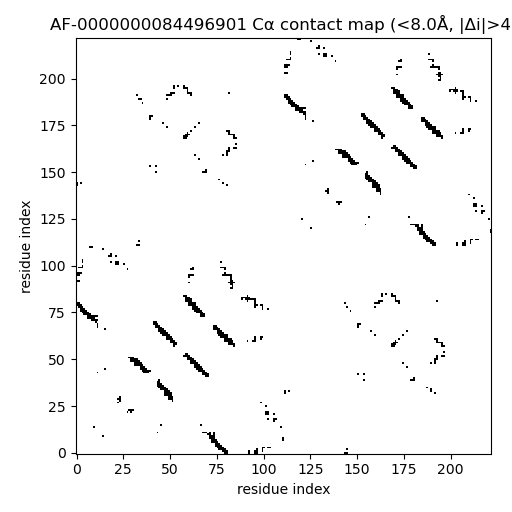17.609 1 68.81 88 PHE A N 1
ATOM 658 C CA . PHE A 1 88 ? -5.156 -15.414 -17.453 1 68.81 88 PHE A CA 1
ATOM 659 C C . PHE A 1 88 ? -5.262 -13.945 -17.047 1 68.81 88 PHE A C 1
ATOM 661 O O . PHE A 1 88 ? -5.73 -13.625 -15.953 1 68.81 88 PHE A O 1
ATOM 668 N N . LEU A 1 89 ? -4.793 -13.062 -17.781 1 72.5 89 LEU A N 1
ATOM 669 C CA . LEU A 1 89 ? -4.777 -11.617 -17.547 1 72.5 89 LEU A CA 1
ATOM 670 C C . LEU A 1 89 ? -6.164 -11.109 -17.188 1 72.5 89 LEU A C 1
ATOM 672 O O . LEU A 1 89 ? -6.305 -10.227 -16.344 1 72.5 89 LEU A O 1
ATOM 676 N N . ASN A 1 90 ? -7.152 -11.633 -17.891 1 77.81 90 ASN A N 1
ATOM 677 C CA . ASN A 1 90 ? -8.516 -11.172 -17.625 1 77.81 90 ASN A CA 1
ATOM 678 C C . ASN A 1 90 ? -8.945 -11.477 -16.203 1 77.81 90 ASN A C 1
ATOM 680 O O . ASN A 1 90 ? -9.586 -10.648 -15.547 1 77.81 90 ASN A O 1
ATOM 684 N N . PHE A 1 91 ? -8.586 -12.633 -15.711 1 81.12 91 PHE A N 1
ATOM 685 C CA . PHE A 1 91 ? -8.938 -13.008 -14.344 1 81.12 91 PHE A CA 1
ATOM 686 C C . PHE A 1 91 ? -8.273 -12.07 -13.344 1 81.12 91 PHE A C 1
ATOM 688 O O . PHE A 1 91 ? -8.922 -11.609 -12.398 1 81.12 91 PHE A O 1
ATOM 695 N N . SER A 1 92 ? -7.039 -11.758 -13.594 1 81.31 92 SER A N 1
ATOM 696 C CA . SER A 1 92 ? -6.305 -10.883 -12.688 1 81.31 92 SER A CA 1
ATOM 697 C C . SER A 1 92 ? -6.961 -9.516 -12.586 1 81.31 92 SER A C 1
ATOM 699 O O . SER A 1 92 ? -7.168 -9 -11.484 1 81.31 92 SER A O 1
ATOM 701 N N . LEU A 1 93 ? -7.281 -8.977 -13.703 1 86.5 93 LEU A N 1
ATOM 702 C CA . LEU A 1 93 ? -7.926 -7.668 -13.734 1 86.5 93 LEU A CA 1
ATOM 703 C C . LEU A 1 93 ? -9.297 -7.719 -13.055 1 86.5 93 LEU A C 1
ATOM 705 O O . LEU A 1 93 ? -9.68 -6.781 -12.359 1 86.5 93 LEU A O 1
ATOM 709 N N . GLY A 1 94 ? -9.992 -8.773 -13.297 1 90 94 GLY A N 1
ATOM 710 C CA . GLY A 1 94 ? -11.281 -8.953 -12.648 1 90 94 GLY A CA 1
ATOM 711 C C . GLY A 1 94 ? -11.188 -8.969 -11.133 1 90 94 GLY A C 1
ATOM 712 O O . GLY A 1 94 ? -11.93 -8.266 -10.445 1 90 94 GLY A O 1
ATOM 713 N N . THR A 1 95 ? -10.281 -9.828 -10.633 1 90.69 95 THR A N 1
ATOM 714 C CA . THR A 1 95 ? -10.094 -9.977 -9.195 1 90.69 95 THR A CA 1
ATOM 715 C C . THR A 1 95 ? -9.648 -8.656 -8.57 1 90.69 95 THR A C 1
ATOM 717 O O . THR A 1 95 ? -10.18 -8.234 -7.539 1 90.69 95 THR A O 1
ATOM 720 N N . GLU A 1 96 ? -8.672 -7.992 -9.211 1 93.44 96 GLU A N 1
ATOM 721 C CA . GLU A 1 96 ? -8.18 -6.711 -8.711 1 93.44 96 GLU A CA 1
ATOM 722 C C . GLU A 1 96 ? -9.312 -5.684 -8.625 1 93.44 96 GLU A C 1
ATOM 724 O O . GLU A 1 96 ? -9.438 -4.984 -7.621 1 93.44 96 GLU A O 1
ATOM 729 N N . ASN A 1 97 ? -10.102 -5.625 -9.672 1 95.38 97 ASN A N 1
ATOM 730 C CA . ASN A 1 97 ? -11.227 -4.699 -9.695 1 95.38 97 ASN A CA 1
ATOM 731 C C . ASN A 1 97 ? -12.242 -5.016 -8.602 1 95.38 97 ASN A C 1
ATOM 733 O O . ASN A 1 97 ? -12.805 -4.105 -7.992 1 95.38 97 ASN A O 1
ATOM 737 N N . GLU A 1 98 ? -12.5 -6.25 -8.391 1 95.56 98 GLU A N 1
ATOM 738 C CA . GLU A 1 98 ? -13.43 -6.66 -7.34 1 95.56 98 GLU A CA 1
ATOM 739 C C . GLU A 1 98 ? -12.945 -6.195 -5.969 1 95.56 98 GLU A C 1
ATOM 741 O O . GLU A 1 98 ? -13.734 -5.715 -5.156 1 95.56 98 GLU A O 1
ATOM 746 N N . MET A 1 99 ? -11.695 -6.379 -5.652 1 96.5 99 MET A N 1
ATOM 747 C CA . MET A 1 99 ? -11.117 -5.98 -4.371 1 96.5 99 MET A CA 1
ATOM 748 C C . MET A 1 99 ? -11.25 -4.477 -4.16 1 96.5 99 MET A C 1
ATOM 750 O O . MET A 1 99 ? -11.664 -4.027 -3.092 1 96.5 99 MET A O 1
ATOM 754 N N . VAL A 1 100 ? -10.938 -3.729 -5.211 1 98.31 100 VAL A N 1
ATOM 755 C CA . VAL A 1 100 ? -11.008 -2.273 -5.152 1 98.31 100 VAL A CA 1
ATOM 756 C C . VAL A 1 100 ? -12.461 -1.828 -5.02 1 98.31 100 VAL A C 1
ATOM 758 O O . VAL A 1 100 ? -12.758 -0.85 -4.328 1 98.31 100 VAL A O 1
ATOM 761 N N . GLU A 1 101 ? -13.383 -2.521 -5.609 1 98.25 101 GLU A N 1
ATOM 762 C CA . GLU A 1 101 ? -14.805 -2.197 -5.555 1 98.25 101 GLU A CA 1
ATOM 763 C C . GLU A 1 101 ? -15.336 -2.283 -4.129 1 98.25 101 GLU A C 1
ATOM 765 O O . GLU A 1 101 ? -16.219 -1.517 -3.742 1 98.25 101 GLU A O 1
ATOM 770 N N . ILE A 1 102 ? -14.852 -3.168 -3.342 1 98.25 102 ILE A N 1
ATOM 771 C CA . ILE A 1 102 ? -15.25 -3.268 -1.942 1 98.25 102 ILE A CA 1
ATOM 772 C C . ILE A 1 102 ? -14.992 -1.938 -1.236 1 98.25 102 ILE A C 1
ATOM 774 O O . ILE A 1 102 ? -15.836 -1.457 -0.477 1 98.25 102 ILE A O 1
ATOM 778 N N . VAL A 1 103 ? -13.805 -1.355 -1.481 1 98.75 103 VAL A N 1
ATOM 779 C CA . VAL A 1 103 ? -13.43 -0.087 -0.861 1 98.75 103 VAL A CA 1
ATOM 780 C C . VAL A 1 103 ? -14.352 1.021 -1.364 1 98.75 103 VAL A C 1
ATOM 782 O O . VAL A 1 103 ? -14.867 1.821 -0.575 1 98.75 103 VAL A O 1
ATOM 785 N N . LYS A 1 104 ? -14.547 1.031 -2.678 1 98.75 104 LYS A N 1
ATOM 786 C CA . LYS A 1 104 ? -15.414 2.039 -3.279 1 98.75 104 LYS A CA 1
ATOM 787 C C . LYS A 1 104 ? -16.812 2.018 -2.646 1 98.75 104 LYS A C 1
ATOM 789 O O . LYS A 1 104 ? -17.328 3.061 -2.238 1 98.75 104 LYS A O 1
ATOM 794 N N . LYS A 1 105 ? -17.375 0.908 -2.566 1 98.44 105 LYS A N 1
ATOM 795 C CA . LYS A 1 105 ? -18.719 0.773 -1.985 1 98.44 105 LYS A CA 1
ATOM 796 C C . LYS A 1 105 ? -18.719 1.2 -0.521 1 98.44 105 LYS A C 1
ATOM 798 O O . LYS A 1 105 ? -19.672 1.825 -0.056 1 98.44 105 LYS A O 1
ATOM 803 N N . SER A 1 106 ? -17.75 0.742 0.194 1 98.62 106 SER A N 1
ATOM 804 C CA . SER A 1 106 ? -17.641 1.109 1.603 1 98.62 106 SER A CA 1
ATOM 805 C C . SER A 1 106 ? -17.609 2.625 1.778 1 98.62 106 SER A C 1
ATOM 807 O O . SER A 1 106 ? -18.297 3.162 2.646 1 98.62 106 SER A O 1
ATOM 809 N N . VAL A 1 107 ? -16.812 3.336 0.966 1 98.69 107 VAL A N 1
ATOM 810 C CA . VAL A 1 107 ? -16.688 4.785 1.029 1 98.69 107 VAL A CA 1
ATOM 811 C C . VAL A 1 107 ? -18.016 5.445 0.685 1 98.69 107 VAL A C 1
ATOM 813 O O . VAL A 1 107 ? -18.422 6.422 1.32 1 98.69 107 VAL A O 1
ATOM 816 N N . GLU A 1 108 ? -18.688 4.902 -0.273 1 97.88 108 GLU A N 1
ATOM 817 C CA . GLU A 1 108 ? -19.969 5.453 -0.711 1 97.88 108 GLU A CA 1
ATOM 818 C C . GLU A 1 108 ? -21 5.391 0.406 1 97.88 108 GLU A C 1
ATOM 820 O O . GLU A 1 108 ? -21.906 6.23 0.47 1 97.88 108 GLU A O 1
ATOM 825 N N . GLN A 1 109 ? -20.844 4.473 1.281 1 96.75 109 GLN A N 1
ATOM 826 C CA . GLN A 1 109 ? -21.766 4.328 2.404 1 96.75 109 GLN A CA 1
ATOM 827 C C . GLN A 1 109 ? -21.484 5.367 3.482 1 96.75 109 GLN A C 1
ATOM 829 O O . GLN A 1 109 ? -22.312 5.586 4.375 1 96.75 109 GLN A O 1
ATOM 834 N N . MET A 1 110 ? -20.297 5.918 3.469 1 95.69 110 MET A N 1
ATOM 835 C CA . MET A 1 110 ? -19.906 6.887 4.488 1 95.69 110 MET A CA 1
ATOM 836 C C . MET A 1 110 ? -20.234 8.305 4.043 1 95.69 110 MET A C 1
ATOM 838 O O . MET A 1 110 ? -20.156 9.242 4.84 1 95.69 110 MET A O 1
ATOM 842 N N . LYS A 1 111 ? -20.453 8.43 2.789 1 85.62 111 LYS A N 1
ATOM 843 C CA . LYS A 1 111 ? -20.828 9.742 2.277 1 85.62 111 LYS A CA 1
ATOM 844 C C . LYS A 1 111 ? -22.328 9.992 2.461 1 85.62 111 LYS A C 1
ATOM 846 O O . LYS A 1 111 ? -23.125 9.062 2.406 1 85.62 111 LYS A O 1
ATOM 851 N N . MET B 1 1 ? 5.605 -12.336 7.633 1 72.31 1 MET B N 1
ATOM 852 C CA . MET B 1 1 ? 5.121 -11.141 6.941 1 72.31 1 MET B CA 1
ATOM 853 C C . MET B 1 1 ? 6.238 -10.125 6.766 1 72.31 1 MET B C 1
ATOM 855 O O . MET B 1 1 ? 6.973 -9.828 7.711 1 72.31 1 MET B O 1
ATOM 859 N N . ALA B 1 2 ? 6.535 -9.727 5.441 1 91.38 2 ALA B N 1
ATOM 860 C CA . ALA B 1 2 ? 7.68 -8.875 5.145 1 91.38 2 ALA B CA 1
ATOM 861 C C . ALA B 1 2 ? 7.293 -7.398 5.188 1 91.38 2 ALA B C 1
ATOM 863 O O . ALA B 1 2 ? 6.523 -6.93 4.34 1 91.38 2 ALA B O 1
ATOM 864 N N . LYS B 1 3 ? 7.727 -6.695 6.258 1 98.06 3 LYS B N 1
ATOM 865 C CA . LYS B 1 3 ? 7.434 -5.273 6.422 1 98.06 3 LYS B CA 1
ATOM 866 C C . LYS B 1 3 ? 8.68 -4.504 6.855 1 98.06 3 LYS B C 1
ATOM 868 O O . LYS B 1 3 ? 9.484 -5.012 7.641 1 98.06 3 LYS B O 1
ATOM 873 N N . TYR B 1 4 ? 8.781 -3.314 6.344 1 98.69 4 TYR B N 1
ATOM 874 C CA . TYR B 1 4 ? 9.82 -2.369 6.746 1 98.69 4 TYR B CA 1
ATOM 875 C C . TYR B 1 4 ? 9.234 -0.979 6.961 1 98.69 4 TYR B C 1
ATOM 877 O O . TYR B 1 4 ? 8.453 -0.492 6.137 1 98.69 4 TYR B O 1
ATOM 885 N N . GLU B 1 5 ? 9.562 -0.356 8.086 1 98.81 5 GLU B N 1
ATOM 886 C CA . GLU B 1 5 ? 9.227 1.037 8.359 1 98.81 5 GLU B CA 1
ATOM 887 C C . GLU B 1 5 ? 10.445 1.814 8.852 1 98.81 5 GLU B C 1
ATOM 889 O O . GLU B 1 5 ? 11.266 1.282 9.602 1 98.81 5 GLU B O 1
ATOM 894 N N . ASN B 1 6 ? 10.477 3.041 8.414 1 98.75 6 ASN B N 1
ATOM 895 C CA . ASN B 1 6 ? 11.562 3.904 8.859 1 98.75 6 ASN B CA 1
ATOM 896 C C . ASN B 1 6 ? 11.188 5.379 8.75 1 98.75 6 ASN B C 1
ATOM 898 O O . ASN B 1 6 ? 10.25 5.734 8.039 1 98.75 6 ASN B O 1
ATOM 902 N N . THR B 1 7 ? 11.883 6.199 9.562 1 98.5 7 THR B N 1
ATOM 903 C CA . THR B 1 7 ? 11.82 7.652 9.438 1 98.5 7 THR B CA 1
ATOM 904 C C . THR B 1 7 ? 13.195 8.227 9.117 1 98.5 7 THR B C 1
ATOM 906 O O . THR B 1 7 ? 14.211 7.727 9.602 1 98.5 7 THR B O 1
ATOM 909 N N . LEU B 1 8 ? 13.203 9.25 8.25 1 98.31 8 LEU B N 1
ATOM 910 C CA . LEU B 1 8 ? 14.453 9.938 7.926 1 98.31 8 LEU B CA 1
ATOM 911 C C . LEU B 1 8 ? 14.195 11.398 7.586 1 98.31 8 LEU B C 1
ATOM 913 O O . LEU B 1 8 ? 13.039 11.828 7.504 1 98.31 8 LEU B O 1
ATOM 917 N N . THR B 1 9 ? 15.234 12.18 7.508 1 98.31 9 THR B N 1
ATOM 918 C CA . THR B 1 9 ? 15.141 13.57 7.086 1 98.31 9 THR B CA 1
ATOM 919 C C . THR B 1 9 ? 15.547 13.727 5.621 1 98.31 9 THR B C 1
ATOM 921 O O . THR B 1 9 ? 16.516 13.102 5.176 1 98.31 9 THR B O 1
ATOM 924 N N . GLY B 1 10 ? 14.82 14.477 4.812 1 98 10 GLY B N 1
ATOM 925 C CA . GLY B 1 10 ? 15.141 14.703 3.412 1 98 10 GLY B CA 1
ATOM 926 C C . GLY B 1 10 ? 14.055 15.453 2.668 1 98 10 GLY B C 1
ATOM 927 O O . GLY B 1 10 ? 13.055 15.867 3.264 1 98 10 GLY B O 1
ATOM 928 N N . GLU B 1 11 ? 14.344 15.703 1.371 1 98.31 11 GLU B N 1
ATOM 929 C CA . GLU B 1 11 ? 13.328 16.297 0.498 1 98.31 11 GLU B CA 1
ATOM 930 C C . GLU B 1 11 ? 12.391 15.234 -0.065 1 98.31 11 GLU B C 1
ATOM 932 O O . GLU B 1 11 ? 12.844 14.25 -0.662 1 98.31 11 GLU B O 1
ATOM 937 N N . PHE B 1 12 ? 11.141 15.445 0.038 1 98.75 12 PHE B N 1
ATOM 938 C CA . PHE B 1 12 ? 10.117 14.438 -0.235 1 98.75 12 PHE B CA 1
ATOM 939 C C . PHE B 1 12 ? 10.266 13.883 -1.645 1 98.75 12 PHE B C 1
ATOM 941 O O . PHE B 1 12 ? 10.422 12.672 -1.824 1 98.75 12 PHE B O 1
ATOM 948 N N . GLU B 1 13 ? 10.336 14.742 -2.66 1 98.69 13 GLU B N 1
ATOM 949 C CA . GLU B 1 13 ? 10.375 14.297 -4.051 1 98.69 13 GLU B CA 1
ATOM 950 C C . GLU B 1 13 ? 11.656 13.523 -4.348 1 98.69 13 GLU B C 1
ATOM 952 O O . GLU B 1 13 ? 11.641 12.562 -5.117 1 98.69 13 GLU B O 1
ATOM 957 N N . LYS B 1 14 ? 12.719 13.969 -3.723 1 98.56 14 LYS B N 1
ATOM 958 C CA . LYS B 1 14 ? 13.992 13.281 -3.939 1 98.56 14 LYS B CA 1
ATOM 959 C C . LYS B 1 14 ? 13.969 11.883 -3.344 1 98.56 14 LYS B C 1
ATOM 961 O O . LYS B 1 14 ? 14.492 10.938 -3.943 1 98.56 14 LYS B O 1
ATOM 966 N N . VAL B 1 15 ? 13.391 11.789 -2.137 1 98.81 15 VAL B N 1
ATOM 967 C CA . VAL B 1 15 ? 13.312 10.492 -1.468 1 98.81 15 VAL B CA 1
ATOM 968 C C . VAL B 1 15 ? 12.445 9.539 -2.287 1 98.81 15 VAL B C 1
ATOM 970 O O . VAL B 1 15 ? 12.836 8.391 -2.533 1 98.81 15 VAL B O 1
ATOM 973 N N . VAL B 1 16 ? 11.281 10 -2.775 1 98.88 16 VAL B N 1
ATOM 974 C CA . VAL B 1 16 ? 10.383 9.172 -3.568 1 98.88 16 VAL B CA 1
ATOM 975 C C . VAL B 1 16 ? 11.094 8.703 -4.84 1 98.88 16 VAL B C 1
ATOM 977 O O . VAL B 1 16 ? 11.055 7.523 -5.18 1 98.88 16 VAL B O 1
ATOM 980 N N . LYS B 1 17 ? 11.727 9.617 -5.4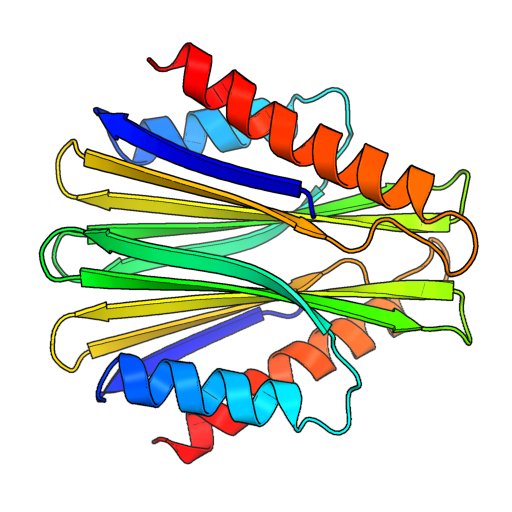73 1 98.75 17 LYS B N 1
ATOM 981 C CA . LYS B 1 17 ? 12.406 9.312 -6.723 1 98.75 17 LYS B CA 1
ATOM 982 C C . LYS B 1 17 ? 13.539 8.312 -6.5 1 98.75 17 LYS B C 1
ATOM 984 O O . LYS B 1 17 ? 13.75 7.41 -7.312 1 98.75 17 LYS B O 1
ATOM 989 N N . HIS B 1 18 ? 14.305 8.539 -5.414 1 98.75 18 HIS B N 1
ATOM 990 C CA . HIS B 1 18 ? 15.391 7.629 -5.078 1 98.75 18 HIS B CA 1
ATOM 991 C C . HIS B 1 18 ? 14.875 6.207 -4.871 1 98.75 18 HIS B C 1
ATOM 993 O O . HIS B 1 18 ? 15.445 5.254 -5.406 1 98.75 18 HIS B O 1
ATOM 999 N N . LEU B 1 19 ? 13.812 6.055 -4.113 1 98.81 19 LEU B N 1
ATOM 1000 C CA . LEU B 1 19 ? 13.211 4.75 -3.857 1 98.81 19 LEU B CA 1
ATOM 1001 C C . LEU B 1 19 ? 12.703 4.117 -5.152 1 98.81 19 LEU B C 1
ATOM 1003 O O . LEU B 1 19 ? 12.977 2.947 -5.422 1 98.81 19 LEU B O 1
ATOM 1007 N N . GLU B 1 20 ? 11.969 4.914 -5.969 1 98.75 20 GLU B N 1
ATOM 1008 C CA . GLU B 1 20 ? 11.445 4.414 -7.238 1 98.75 20 GLU B CA 1
ATOM 1009 C C . GLU B 1 20 ? 12.578 3.93 -8.148 1 98.75 20 GLU B C 1
ATOM 1011 O O . GLU B 1 20 ? 12.461 2.877 -8.781 1 98.75 20 GLU B O 1
ATOM 1016 N N . ASN B 1 21 ? 13.617 4.703 -8.188 1 98.38 21 ASN B N 1
ATOM 1017 C CA . ASN B 1 21 ? 14.766 4.324 -9 1 98.38 21 ASN B CA 1
ATOM 1018 C C . ASN B 1 21 ? 15.398 3.023 -8.516 1 98.38 21 ASN B C 1
ATOM 1020 O O . ASN B 1 21 ? 15.711 2.141 -9.32 1 98.38 21 ASN B O 1
ATOM 1024 N N . ASP B 1 22 ? 15.625 2.957 -7.215 1 98.31 22 ASP B N 1
ATOM 1025 C CA . ASP B 1 22 ? 16.266 1.77 -6.66 1 98.31 22 ASP B CA 1
ATOM 1026 C C . ASP B 1 22 ? 15.391 0.534 -6.844 1 98.31 22 ASP B C 1
ATOM 1028 O O . ASP B 1 22 ? 15.891 -0.555 -7.129 1 98.31 22 ASP B O 1
ATOM 1032 N N . ILE B 1 23 ? 14.094 0.639 -6.68 1 98.25 23 ILE B N 1
ATOM 1033 C CA . ILE B 1 23 ? 13.18 -0.481 -6.902 1 98.25 23 ILE B CA 1
ATOM 1034 C C . ILE B 1 23 ? 13.195 -0.875 -8.375 1 98.25 23 ILE B C 1
ATOM 1036 O O . ILE B 1 23 ? 13.305 -2.059 -8.711 1 98.25 23 ILE B O 1
ATOM 1040 N N . GLY B 1 24 ? 13.109 0.114 -9.273 1 97 24 GLY B N 1
ATOM 1041 C CA . GLY B 1 24 ? 13.125 -0.127 -10.711 1 97 24 GLY B CA 1
ATOM 1042 C C . GLY B 1 24 ? 14.422 -0.751 -11.188 1 97 24 GLY B C 1
ATOM 1043 O O . GLY B 1 24 ? 14.43 -1.498 -12.172 1 97 24 GLY B O 1
ATOM 1044 N N . ASN B 1 25 ? 15.469 -0.473 -10.484 1 95.62 25 ASN B N 1
ATOM 1045 C CA . ASN B 1 25 ? 16.781 -0.942 -10.898 1 95.62 25 ASN B CA 1
ATOM 1046 C C . ASN B 1 25 ? 17.219 -2.16 -10.094 1 95.62 25 ASN B C 1
ATOM 1048 O O . ASN B 1 25 ? 18.391 -2.553 -10.141 1 95.62 25 ASN B O 1
ATOM 1052 N N . SER B 1 26 ? 16.234 -2.537 -9.445 1 93.12 26 SER B N 1
ATOM 1053 C CA . SER B 1 26 ? 16.594 -3.709 -8.656 1 93.12 26 SER B CA 1
ATOM 1054 C C . SER B 1 26 ? 16.734 -4.949 -9.531 1 93.12 26 SER B C 1
ATOM 1056 O O . SER B 1 26 ? 16.266 -4.965 -10.672 1 93.12 26 SER B O 1
ATOM 1058 N N . GLY B 1 27 ? 17.469 -5.918 -9.188 1 89.94 27 GLY B N 1
ATOM 1059 C CA . GLY B 1 27 ? 17.625 -7.16 -9.93 1 89.94 27 GLY B CA 1
ATOM 1060 C C . GLY B 1 27 ? 16.375 -8.016 -9.922 1 89.94 27 GLY B C 1
ATOM 1061 O O . GLY B 1 27 ? 16.297 -9.016 -10.641 1 89.94 27 GLY B O 1
ATOM 1062 N N . ILE B 1 28 ? 15.305 -7.574 -9.117 1 87.81 28 ILE B N 1
ATOM 1063 C CA . ILE B 1 28 ? 14.062 -8.344 -9.023 1 87.81 28 ILE B CA 1
ATOM 1064 C C . ILE B 1 28 ? 13.031 -7.781 -10 1 87.81 28 ILE B C 1
ATOM 1066 O O . ILE B 1 28 ? 12.602 -6.633 -9.875 1 87.81 28 ILE B O 1
ATOM 1070 N N . SER B 1 29 ? 13.117 -7.57 -11.18 1 90.5 29 SER B N 1
ATOM 1071 C CA . SER B 1 29 ? 12.242 -7.113 -12.25 1 90.5 29 SER B CA 1
ATOM 1072 C C . SER B 1 29 ? 10.82 -6.883 -11.742 1 90.5 29 SER B C 1
ATOM 1074 O O . SER B 1 29 ? 9.891 -7.586 -12.133 1 90.5 29 SER B O 1
ATOM 1076 N N . MET B 1 30 ? 10.586 -5.891 -10.922 1 93.56 30 MET B N 1
ATOM 1077 C CA . MET B 1 30 ? 9.234 -5.539 -10.477 1 93.56 30 MET B CA 1
ATOM 1078 C C . MET B 1 30 ? 8.609 -4.5 -11.398 1 93.56 30 MET B C 1
ATOM 1080 O O . MET B 1 30 ? 9.297 -3.59 -11.875 1 93.56 30 MET B O 1
ATOM 1084 N N . LYS B 1 31 ? 7.344 -4.645 -11.633 1 93.19 31 LYS B N 1
ATOM 1085 C CA . LYS B 1 31 ? 6.594 -3.686 -12.438 1 93.19 31 LYS B CA 1
ATOM 1086 C C . LYS B 1 31 ? 5.723 -2.791 -11.555 1 93.19 31 LYS B C 1
ATOM 1088 O O . LYS B 1 31 ? 5.047 -3.273 -10.648 1 93.19 31 LYS B O 1
ATOM 1093 N N . LEU B 1 32 ? 5.738 -1.493 -11.82 1 96.94 32 LEU B N 1
ATOM 10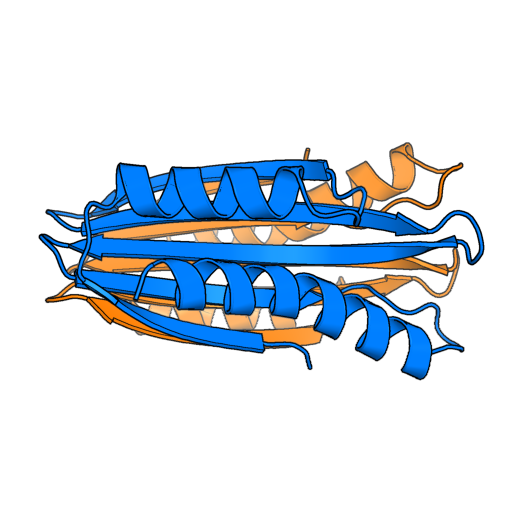94 C CA . LEU B 1 32 ? 4.793 -0.601 -11.156 1 96.94 32 LEU B CA 1
ATOM 1095 C C . LEU B 1 32 ? 3.365 -0.881 -11.617 1 96.94 32 LEU B C 1
ATOM 1097 O O . LEU B 1 32 ? 3.057 -0.759 -12.805 1 96.94 32 LEU B O 1
ATOM 1101 N N . VAL B 1 33 ? 2.559 -1.29 -10.719 1 95.88 33 VAL B N 1
ATOM 1102 C CA . VAL B 1 33 ? 1.157 -1.559 -11.023 1 95.88 33 VAL B CA 1
ATOM 1103 C C . VAL B 1 33 ? 0.385 -0.244 -11.102 1 95.88 33 VAL B C 1
ATOM 1105 O O . VAL B 1 33 ? -0.295 0.023 -12.094 1 95.88 33 VAL B O 1
ATOM 1108 N N . ASP B 1 34 ? 0.48 0.528 -10.117 1 98.06 34 ASP B N 1
ATOM 1109 C CA . ASP B 1 34 ? -0.147 1.846 -10.086 1 98.06 34 ASP B CA 1
ATOM 1110 C C . ASP B 1 34 ? 0.465 2.717 -8.992 1 98.06 34 ASP B C 1
ATOM 1112 O O . ASP B 1 34 ? 1.312 2.256 -8.219 1 98.06 34 ASP B O 1
ATOM 1116 N N . ASP B 1 35 ? 0.137 3.996 -8.945 1 98.69 35 ASP B N 1
ATOM 1117 C CA . ASP B 1 35 ? 0.643 4.941 -7.957 1 98.69 35 ASP B CA 1
ATOM 1118 C C . ASP B 1 35 ? -0.445 5.926 -7.531 1 98.69 35 ASP B C 1
ATOM 1120 O O . ASP B 1 35 ? -1.496 6.008 -8.172 1 98.69 35 ASP B O 1
ATOM 1124 N N . SER B 1 36 ? -0.308 6.496 -6.43 1 98.81 36 SER B N 1
ATOM 1125 C CA . SER B 1 36 ? -1.166 7.559 -5.918 1 98.81 36 SER B CA 1
ATOM 1126 C C . SER B 1 36 ? -0.346 8.656 -5.242 1 98.81 36 SER B C 1
ATOM 1128 O O . SER B 1 36 ? 0.577 8.359 -4.477 1 98.81 36 SER B O 1
ATOM 1130 N N . ASN B 1 37 ? -0.554 9.922 -5.57 1 98.81 37 ASN B N 1
ATOM 1131 C CA . ASN B 1 37 ? 0.014 11.094 -4.922 1 98.81 37 ASN B CA 1
ATOM 1132 C C . ASN B 1 37 ? -1.073 12 -4.34 1 98.81 37 ASN B C 1
ATOM 1134 O O . ASN B 1 37 ? -2.094 12.242 -4.984 1 98.81 37 ASN B O 1
ATOM 1138 N N . HIS B 1 38 ? -0.813 12.414 -3.127 1 98.69 38 HIS B N 1
ATOM 1139 C CA . HIS B 1 38 ? -1.781 13.305 -2.502 1 98.69 38 HIS B CA 1
ATOM 1140 C C . HIS B 1 38 ? -1.095 14.281 -1.552 1 98.69 38 HIS B C 1
ATOM 1142 O O . HIS B 1 38 ? 0.009 14.016 -1.071 1 98.69 38 HIS B O 1
ATOM 1148 N N . MET B 1 39 ? -1.685 15.43 -1.368 1 98.44 39 MET B N 1
ATOM 1149 C CA . MET B 1 39 ? -1.258 16.406 -0.372 1 98.44 39 MET B CA 1
ATOM 1150 C C . MET B 1 39 ? -2.361 16.656 0.65 1 98.44 39 MET B C 1
ATOM 1152 O O . MET B 1 39 ? -3.51 16.922 0.28 1 98.44 39 MET B O 1
ATOM 1156 N N . MET B 1 40 ? -2.068 16.5 1.943 1 98 40 MET B N 1
ATOM 1157 C CA . MET B 1 40 ? -2.939 16.797 3.074 1 98 40 MET B CA 1
ATOM 1158 C C . MET B 1 40 ? -2.348 17.922 3.934 1 98 40 MET B C 1
ATOM 1160 O O . MET B 1 40 ? -1.464 17.672 4.754 1 98 40 MET B O 1
ATOM 1164 N N . GLY B 1 41 ? -2.93 19.141 3.834 1 95.94 41 GLY B N 1
ATOM 1165 C CA . GLY B 1 41 ? -2.203 20.266 4.398 1 95.94 41 GLY B CA 1
ATOM 1166 C C . GLY B 1 41 ? -0.794 20.391 3.855 1 95.94 41 GLY B C 1
ATOM 1167 O O . GLY B 1 41 ? -0.599 20.516 2.645 1 95.94 41 GLY B O 1
ATOM 1168 N N . THR B 1 42 ? 0.173 20.312 4.703 1 96.81 42 THR B N 1
ATOM 1169 C CA . THR B 1 42 ? 1.559 20.406 4.258 1 96.81 42 THR B CA 1
ATOM 1170 C C . THR B 1 42 ? 2.182 19.031 4.094 1 96.81 42 THR B C 1
ATOM 1172 O O . THR B 1 42 ? 3.332 18.906 3.67 1 96.81 42 THR B O 1
ATOM 1175 N N . THR B 1 43 ? 1.426 18.125 4.398 1 98.62 43 THR B N 1
ATOM 1176 C CA . THR B 1 43 ? 1.935 16.75 4.352 1 98.62 43 THR B CA 1
ATOM 1177 C C . THR B 1 43 ? 1.737 16.156 2.965 1 98.62 43 THR B C 1
ATOM 1179 O O . THR B 1 43 ? 0.635 16.188 2.414 1 98.62 43 THR B O 1
ATOM 1182 N N . LYS B 1 44 ? 2.801 15.641 2.371 1 98.81 44 LYS B N 1
ATOM 1183 C CA . LYS B 1 44 ? 2.746 14.961 1.079 1 98.81 44 LYS B CA 1
ATOM 1184 C C . LYS B 1 44 ? 2.723 13.445 1.254 1 98.81 44 LYS B C 1
ATOM 1186 O O . LYS B 1 44 ? 3.416 12.906 2.117 1 98.81 44 LYS B O 1
ATOM 1191 N N . ILE B 1 45 ? 1.948 12.742 0.437 1 98.88 45 ILE B N 1
ATOM 1192 C CA . ILE B 1 45 ? 1.822 11.289 0.479 1 98.88 45 ILE B CA 1
ATOM 1193 C C . ILE B 1 45 ? 2.057 10.711 -0.914 1 98.88 45 ILE B C 1
ATOM 1195 O O . ILE B 1 45 ? 1.475 11.18 -1.895 1 98.88 45 ILE B O 1
ATOM 1199 N N . ALA B 1 46 ? 2.889 9.734 -0.997 1 98.94 46 ALA B N 1
ATOM 1200 C CA . ALA B 1 46 ? 3.104 8.953 -2.215 1 98.94 46 ALA B CA 1
ATOM 1201 C C . ALA B 1 46 ? 2.889 7.469 -1.959 1 98.94 46 ALA B C 1
ATOM 1203 O O . ALA B 1 46 ? 3.5 6.891 -1.058 1 98.94 46 ALA B O 1
ATOM 1204 N N . VAL B 1 47 ? 1.981 6.855 -2.711 1 98.94 47 VAL B N 1
ATOM 1205 C CA . VAL B 1 47 ? 1.751 5.414 -2.686 1 98.94 47 VAL B CA 1
ATOM 1206 C C . VAL B 1 47 ? 2.211 4.793 -4 1 98.94 47 VAL B C 1
ATOM 1208 O O . VAL B 1 47 ? 1.928 5.324 -5.078 1 98.94 47 VAL B O 1
ATOM 1211 N N . ARG B 1 48 ? 2.996 3.805 -3.926 1 98.88 48 ARG B N 1
ATOM 1212 C CA . ARG B 1 48 ? 3.41 2.992 -5.066 1 98.88 48 ARG B CA 1
ATOM 1213 C C . ARG B 1 48 ? 3.127 1.515 -4.812 1 98.88 48 ARG B C 1
ATOM 1215 O O . ARG B 1 48 ? 3.439 0.991 -3.742 1 98.88 48 ARG B O 1
ATOM 1222 N N . VAL B 1 49 ? 2.508 0.874 -5.75 1 98.25 49 VAL B N 1
ATOM 1223 C CA . VAL B 1 49 ? 2.311 -0.571 -5.684 1 98.25 49 VAL B CA 1
ATOM 1224 C C . VAL B 1 49 ? 2.992 -1.241 -6.875 1 98.25 49 VAL B C 1
ATOM 1226 O O . VAL B 1 49 ? 2.736 -0.882 -8.031 1 98.25 49 VAL B O 1
ATOM 1229 N N . TYR B 1 50 ? 3.885 -2.143 -6.555 1 96.62 50 TYR B N 1
ATOM 1230 C CA . TYR B 1 50 ? 4.605 -2.928 -7.551 1 96.62 50 TYR B CA 1
ATOM 1231 C C . TYR B 1 50 ? 4.203 -4.395 -7.484 1 96.62 50 TYR B C 1
ATOM 1233 O O . TYR B 1 50 ? 3.719 -4.867 -6.453 1 96.62 50 TYR B O 1
ATOM 1241 N N . ASP B 1 51 ? 4.434 -5.082 -8.625 1 92.88 51 ASP B N 1
ATOM 1242 C CA . ASP B 1 51 ? 4.285 -6.531 -8.523 1 92.88 51 ASP B CA 1
ATOM 1243 C C . ASP B 1 51 ? 5.266 -7.246 -9.453 1 92.88 51 ASP B C 1
ATOM 1245 O O . ASP B 1 51 ? 5.98 -6.605 -10.219 1 92.88 51 ASP B O 1
ATOM 1249 N N . LYS B 1 52 ? 5.414 -8.508 -9.195 1 89.94 52 LYS B N 1
ATOM 1250 C CA . LYS B 1 52 ? 6.242 -9.406 -9.992 1 89.94 52 LYS B CA 1
ATOM 1251 C C . LYS B 1 52 ? 5.582 -10.773 -10.148 1 89.94 52 LYS B C 1
ATOM 1253 O O . LYS B 1 52 ? 5.086 -11.336 -9.172 1 89.94 52 LYS B O 1
ATOM 1258 N N . TYR B 1 53 ? 5.543 -11.219 -11.367 1 86.12 53 TYR B N 1
ATOM 1259 C CA . TYR B 1 53 ? 5.121 -12.586 -11.664 1 86.12 53 TYR B CA 1
ATOM 1260 C C . TYR B 1 53 ? 6.328 -13.5 -11.867 1 86.12 53 TYR B C 1
ATOM 1262 O O . TYR B 1 53 ? 7.195 -13.211 -12.695 1 86.12 53 TYR B O 1
ATOM 1270 N N . PHE B 1 54 ? 6.297 -14.594 -11.125 1 86.19 54 PHE B N 1
ATOM 1271 C CA . PHE B 1 54 ? 7.367 -15.57 -11.242 1 86.19 54 PHE B CA 1
ATOM 1272 C C . PHE B 1 54 ? 6.965 -16.703 -12.18 1 86.19 54 PHE B C 1
ATOM 1274 O O . PHE B 1 54 ? 6.25 -17.625 -11.781 1 86.19 54 PHE B O 1
ATOM 1281 N N . MET B 1 55 ? 7.531 -16.703 -13.297 1 82.94 55 MET B N 1
ATOM 1282 C CA . MET B 1 55 ? 7.156 -17.641 -14.359 1 82.94 55 MET B CA 1
ATOM 1283 C C . MET B 1 55 ? 7.523 -19.062 -13.977 1 82.94 55 MET B C 1
ATOM 1285 O O . MET B 1 55 ? 6.832 -20.016 -14.352 1 82.94 55 MET B O 1
ATOM 1289 N N . ARG B 1 56 ? 8.484 -19.172 -13.234 1 83.88 56 ARG B N 1
ATOM 1290 C CA . ARG B 1 56 ? 8.992 -20.5 -12.906 1 83.88 56 ARG B CA 1
ATOM 1291 C C . ARG B 1 56 ? 7.988 -21.266 -12.047 1 83.88 56 ARG B C 1
ATOM 1293 O O . ARG B 1 56 ? 7.816 -22.484 -12.219 1 83.88 56 ARG B O 1
ATOM 1300 N N . ASN B 1 57 ? 7.336 -20.562 -11.203 1 79.75 57 ASN B N 1
ATOM 1301 C CA . ASN B 1 57 ? 6.438 -21.266 -10.289 1 79.75 57 ASN B CA 1
ATOM 1302 C C . ASN B 1 57 ? 5.012 -20.719 -10.383 1 79.75 57 ASN B C 1
ATOM 1304 O O . ASN B 1 57 ? 4.109 -21.234 -9.711 1 79.75 57 ASN B O 1
ATOM 1308 N N . GLY B 1 58 ? 4.887 -19.828 -11.195 1 77.12 58 GLY B N 1
ATOM 1309 C CA . GLY B 1 58 ? 3.561 -19.281 -11.461 1 77.12 58 GLY B CA 1
ATOM 1310 C C . GLY B 1 58 ? 3.039 -18.406 -10.336 1 77.12 58 GLY B C 1
ATOM 1311 O O . GLY B 1 58 ? 1.855 -18.062 -10.305 1 77.12 58 GLY B O 1
ATOM 1312 N N . ASN B 1 59 ? 3.941 -18.078 -9.43 1 79.81 59 ASN B N 1
ATOM 1313 C CA . ASN B 1 59 ? 3.514 -17.281 -8.289 1 79.81 59 ASN B CA 1
ATOM 1314 C C . ASN B 1 59 ? 3.639 -15.781 -8.578 1 79.81 59 ASN B C 1
ATOM 1316 O O . ASN B 1 59 ? 4.402 -15.375 -9.461 1 79.81 59 ASN B O 1
ATOM 1320 N N . ARG B 1 60 ? 2.807 -14.992 -7.922 1 84.44 60 ARG B N 1
ATOM 1321 C CA . ARG B 1 60 ? 2.9 -13.539 -8.008 1 84.44 60 ARG B CA 1
ATOM 1322 C C . ARG B 1 60 ? 3.117 -12.922 -6.633 1 84.44 60 ARG B C 1
ATOM 1324 O O . ARG B 1 60 ? 2.574 -13.398 -5.637 1 84.44 60 ARG B O 1
ATOM 1331 N N . ALA B 1 61 ? 3.902 -11.891 -6.508 1 90.25 61 ALA B N 1
ATOM 1332 C CA . ALA B 1 61 ? 4.133 -11.125 -5.285 1 90.25 61 ALA B CA 1
ATOM 1333 C C . ALA B 1 61 ? 4.012 -9.633 -5.547 1 90.25 61 ALA B C 1
ATOM 1335 O O . ALA B 1 61 ? 4.047 -9.188 -6.699 1 90.25 61 ALA B O 1
ATOM 1336 N N . SER B 1 62 ? 3.783 -8.938 -4.523 1 93.94 62 SER B N 1
ATOM 1337 C CA . SER B 1 62 ? 3.639 -7.488 -4.672 1 93.94 62 SER B CA 1
ATOM 1338 C C . SER B 1 62 ? 4.379 -6.742 -3.566 1 93.94 62 SER B C 1
ATOM 1340 O O . SER B 1 62 ? 4.668 -7.312 -2.514 1 93.94 62 SER B O 1
ATOM 1342 N N . LEU B 1 63 ? 4.715 -5.504 -3.76 1 97.06 63 LEU B N 1
ATOM 1343 C CA . LEU B 1 63 ? 5.277 -4.547 -2.814 1 97.06 63 LEU B CA 1
ATOM 1344 C C . LEU B 1 63 ? 4.41 -3.295 -2.725 1 97.06 63 LEU B C 1
ATOM 1346 O O . LEU B 1 63 ? 4.156 -2.637 -3.736 1 97.06 63 LEU B O 1
ATOM 1350 N N . SER B 1 64 ? 3.881 -2.979 -1.594 1 98.62 64 SER B N 1
ATOM 1351 C CA . SER B 1 64 ? 3.189 -1.725 -1.31 1 98.62 64 SER B CA 1
ATOM 1352 C C . SER B 1 64 ? 4.109 -0.733 -0.605 1 98.62 64 SER B C 1
ATOM 1354 O O . SER B 1 64 ? 4.586 -0.998 0.5 1 98.62 64 SER B O 1
ATOM 1356 N N . LEU B 1 65 ? 4.402 0.367 -1.246 1 98.94 65 LEU B N 1
ATOM 1357 C CA . LEU B 1 65 ? 5.27 1.412 -0.713 1 98.94 65 LEU B CA 1
ATOM 1358 C C . LEU B 1 65 ? 4.477 2.678 -0.413 1 98.94 65 LEU B C 1
ATOM 1360 O O . LEU B 1 65 ? 3.754 3.182 -1.276 1 98.94 65 LEU B O 1
ATOM 1364 N N . THR B 1 66 ? 4.52 3.182 0.771 1 98.94 66 THR B N 1
ATOM 1365 C CA . THR B 1 66 ? 3.949 4.469 1.152 1 98.94 66 THR B CA 1
ATOM 1366 C C . THR B 1 66 ? 5.027 5.391 1.717 1 98.94 66 THR B C 1
ATOM 1368 O O . THR B 1 66 ? 5.77 5.004 2.621 1 98.94 66 THR B O 1
ATOM 1371 N N . VAL B 1 67 ? 5.156 6.523 1.158 1 98.94 67 VAL B N 1
ATOM 1372 C CA . VAL B 1 67 ? 6.055 7.57 1.636 1 98.94 67 VAL B CA 1
ATOM 1373 C C . VAL B 1 67 ? 5.242 8.789 2.064 1 98.94 67 VAL B C 1
ATOM 1375 O O . VAL B 1 67 ? 4.371 9.258 1.326 1 98.94 67 VAL B O 1
ATOM 1378 N N . VAL B 1 68 ? 5.508 9.258 3.271 1 98.94 68 VAL B N 1
ATOM 1379 C CA . VAL B 1 68 ? 4.84 10.438 3.814 1 98.94 68 VAL B CA 1
ATOM 1380 C C . VAL B 1 68 ? 5.879 11.484 4.207 1 98.94 68 VAL B C 1
ATOM 1382 O O . VAL B 1 68 ? 6.891 11.156 4.832 1 98.94 68 VAL B O 1
ATOM 1385 N N . GLY B 1 69 ? 5.613 12.719 3.799 1 98.75 69 GLY B N 1
ATOM 1386 C CA . GLY B 1 69 ? 6.578 13.758 4.121 1 98.75 69 GLY B CA 1
ATOM 1387 C C . GLY B 1 69 ? 5.93 15.055 4.57 1 98.75 69 GLY B C 1
ATOM 1388 O O . GLY B 1 69 ? 4.895 15.453 4.035 1 98.75 69 GLY B O 1
ATOM 1389 N N . ASP B 1 70 ? 6.422 15.656 5.492 1 98.19 70 ASP B N 1
ATOM 1390 C CA . ASP B 1 70 ? 6.121 17.016 5.945 1 98.19 70 ASP B CA 1
ATOM 1391 C C . ASP B 1 70 ? 7.395 17.75 6.344 1 98.19 70 ASP B C 1
ATOM 1393 O O . ASP B 1 70 ? 8.109 17.328 7.25 1 98.19 70 ASP B O 1
ATOM 1397 N N . ASN B 1 71 ? 7.613 18.906 5.637 1 94.56 71 ASN B N 1
ATOM 1398 C CA . ASN B 1 71 ? 8.898 19.578 5.762 1 94.56 71 ASN B CA 1
ATOM 1399 C C . ASN B 1 71 ? 10.062 18.625 5.457 1 94.56 71 ASN B C 1
ATOM 1401 O O . ASN B 1 71 ? 10.109 18.031 4.383 1 94.56 71 ASN B O 1
ATOM 1405 N N . HIS B 1 72 ? 11.008 18.375 6.371 1 96.81 72 HIS B N 1
ATOM 1406 C CA . HIS B 1 72 ? 12.164 17.531 6.102 1 96.81 72 HIS B CA 1
ATOM 1407 C C . HIS B 1 72 ? 12.008 16.156 6.758 1 96.81 72 HIS B C 1
ATOM 1409 O O . HIS B 1 72 ? 12.898 15.312 6.668 1 96.81 72 HIS B O 1
ATOM 1415 N N . ASN B 1 73 ? 10.828 15.984 7.355 1 98.38 73 ASN B N 1
ATOM 1416 C CA . ASN B 1 73 ? 10.562 14.688 7.973 1 98.38 73 ASN B CA 1
ATOM 1417 C C . ASN B 1 73 ? 9.891 13.727 6.996 1 98.38 73 ASN B C 1
ATOM 1419 O O . ASN B 1 73 ? 8.898 14.078 6.355 1 98.38 73 ASN B O 1
ATOM 1423 N N . ILE B 1 74 ? 10.453 12.562 6.859 1 98.81 74 ILE B N 1
ATOM 1424 C CA . ILE B 1 74 ? 9.945 11.562 5.93 1 98.81 74 ILE B CA 1
ATOM 1425 C C . ILE B 1 74 ? 9.656 10.258 6.676 1 98.81 74 ILE B C 1
ATOM 1427 O O . ILE B 1 74 ? 10.469 9.812 7.484 1 98.81 74 ILE B O 1
ATOM 1431 N N . PHE B 1 75 ? 8.555 9.695 6.473 1 98.94 75 PHE B N 1
ATOM 1432 C CA . PHE B 1 75 ? 8.195 8.352 6.926 1 98.94 75 PHE B CA 1
ATOM 1433 C C . PHE B 1 75 ? 8.016 7.414 5.738 1 98.94 75 PHE B C 1
ATOM 1435 O O . PHE B 1 75 ? 7.426 7.793 4.723 1 98.94 75 PHE B O 1
ATOM 1442 N N . ILE B 1 76 ? 8.547 6.207 5.832 1 98.94 76 ILE B N 1
ATOM 1443 C CA . ILE B 1 76 ? 8.469 5.203 4.777 1 98.94 76 ILE B CA 1
ATOM 1444 C C . ILE B 1 76 ? 7.895 3.904 5.34 1 98.94 76 ILE B C 1
ATOM 1446 O O . ILE B 1 76 ? 8.32 3.438 6.402 1 98.94 76 ILE B O 1
ATOM 1450 N N . SER B 1 77 ? 6.902 3.363 4.703 1 98.94 77 SER B N 1
ATOM 1451 C CA . SER B 1 77 ? 6.367 2.033 4.98 1 98.94 77 SER B CA 1
ATOM 1452 C C . SER B 1 77 ? 6.375 1.162 3.729 1 98.94 77 SER B C 1
ATOM 1454 O O . SER B 1 77 ? 5.879 1.573 2.676 1 98.94 77 SER B O 1
ATOM 1456 N N . ALA B 1 78 ? 6.992 0.036 3.787 1 98.88 78 ALA B N 1
ATOM 1457 C CA . ALA B 1 78 ? 7.023 -0.969 2.729 1 98.88 78 ALA B CA 1
ATOM 1458 C C . ALA B 1 78 ? 6.496 -2.311 3.229 1 98.88 78 ALA B C 1
ATOM 1460 O O . ALA B 1 78 ? 6.926 -2.805 4.273 1 98.88 78 ALA B O 1
ATOM 1461 N N . ILE B 1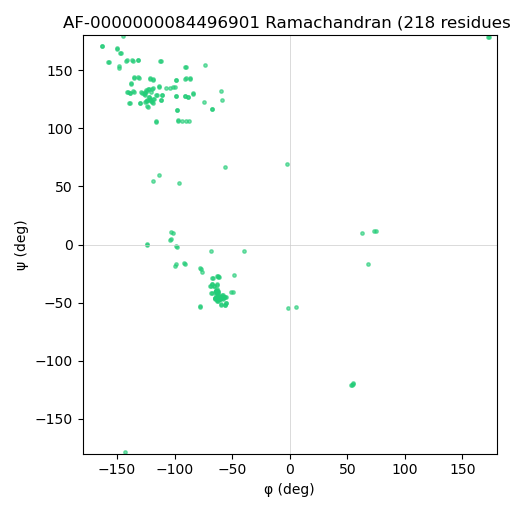 79 ? 5.535 -2.861 2.521 1 98.44 79 ILE B N 1
ATOM 1462 C CA . ILE B 1 79 ? 4.938 -4.145 2.885 1 98.44 79 ILE B CA 1
ATOM 1463 C C . ILE B 1 79 ? 4.91 -5.062 1.665 1 98.44 79 ILE B C 1
ATOM 1465 O O . ILE B 1 79 ? 4.383 -4.691 0.613 1 98.44 79 ILE B O 1
ATOM 1469 N N . GLY B 1 80 ? 5.531 -6.203 1.767 1 96.12 80 GLY B N 1
ATOM 1470 C CA . GLY B 1 80 ? 5.441 -7.238 0.751 1 96.12 80 GLY B CA 1
ATOM 1471 C C . GLY B 1 80 ? 4.246 -8.156 0.937 1 96.12 80 GLY B C 1
ATOM 1472 O O . GLY B 1 80 ? 3.877 -8.477 2.066 1 96.12 80 GLY B O 1
ATOM 1473 N N . ALA B 1 81 ? 3.574 -8.602 -0.225 1 92.25 81 ALA B N 1
ATOM 1474 C CA . ALA B 1 81 ? 2.43 -9.508 -0.194 1 92.25 81 ALA B CA 1
ATOM 1475 C C . ALA B 1 81 ? 2.471 -10.477 -1.369 1 92.25 81 ALA B C 1
ATOM 1477 O O . ALA B 1 81 ? 3.193 -10.258 -2.344 1 92.25 81 ALA B O 1
ATOM 1478 N N . GLY B 1 82 ? 1.346 -11.461 -1.524 1 78.25 82 GLY B N 1
ATOM 1479 C CA . GLY B 1 82 ? 1.054 -12.32 -2.66 1 78.25 82 GLY B CA 1
ATOM 1480 C C . GLY B 1 82 ? 2.152 -13.328 -2.941 1 78.25 82 GLY B C 1
ATOM 1481 O O . GLY B 1 82 ? 2.24 -13.867 -4.047 1 78.25 82 GLY B O 1
ATOM 1482 N N . GLY B 1 83 ? 3.127 -13.789 -2.525 1 60.44 83 GLY B N 1
ATOM 1483 C CA . GLY B 1 83 ? 4.238 -14.641 -2.922 1 60.44 83 GLY B CA 1
ATOM 1484 C C . GLY B 1 83 ? 3.871 -16.109 -2.984 1 60.44 83 GLY B C 1
ATOM 1485 O O . GLY B 1 83 ? 4.648 -16.922 -3.48 1 60.44 83 GLY B O 1
ATOM 1486 N N . GLY B 1 84 ? 2.961 -16.609 -2.367 1 57.75 84 GLY B N 1
ATOM 1487 C CA . GLY B 1 84 ? 3.008 -18.062 -2.32 1 57.75 84 GLY B CA 1
ATOM 1488 C C . GLY B 1 84 ? 1.771 -18.719 -2.904 1 57.75 84 GLY B C 1
ATOM 1489 O O . GLY B 1 84 ? 0.723 -18.078 -3.027 1 57.75 84 GLY B O 1
ATOM 1490 N N . SER B 1 85 ? 1.926 -19.578 -3.838 1 53.31 85 SER B N 1
ATOM 1491 C CA . SER B 1 85 ? 1 -20.672 -4.145 1 53.31 85 SER B CA 1
ATOM 1492 C C . SER B 1 85 ? 0.81 -21.594 -2.945 1 53.31 85 SER B C 1
ATOM 1494 O O . SER B 1 85 ? 1.785 -22.062 -2.361 1 53.31 85 SER B O 1
ATOM 1496 N N . GLY B 1 86 ? -0.526 -21.812 -2.467 1 55.09 86 GLY B N 1
ATOM 1497 C CA . GLY B 1 86 ? -0.907 -22.875 -1.55 1 55.09 86 GLY B CA 1
ATOM 1498 C C . GLY B 1 86 ? 0.276 -23.672 -1.04 1 55.09 86 GLY B C 1
ATOM 1499 O O . GLY B 1 86 ? 0.427 -23.859 0.168 1 55.09 86 GLY B O 1
ATOM 1500 N N . VAL B 1 87 ? 1.185 -24.25 -1.911 1 55.06 87 VAL B N 1
ATOM 1501 C CA . VAL B 1 87 ? 2.1 -25.312 -1.481 1 55.06 87 VAL B CA 1
ATOM 1502 C C . VAL B 1 87 ? 3.469 -24.703 -1.171 1 55.06 87 VAL B C 1
ATOM 1504 O O . VAL B 1 87 ? 4.285 -25.328 -0.484 1 55.06 87 VAL B O 1
ATOM 1507 N N . PHE B 1 88 ? 3.92 -23.453 -1.559 1 67.38 88 PHE B N 1
ATOM 1508 C CA . PHE B 1 88 ? 5.301 -23.031 -1.384 1 67.38 88 PHE B CA 1
ATOM 1509 C C . PHE B 1 88 ? 5.379 -21.812 -0.471 1 67.38 88 PHE B C 1
ATOM 1511 O O . PHE B 1 88 ? 5.848 -20.75 -0.886 1 67.38 88 PHE B O 1
ATOM 1518 N N . LEU B 1 89 ? 4.871 -21.828 0.657 1 70.5 89 LEU B N 1
ATOM 1519 C CA . LEU B 1 89 ?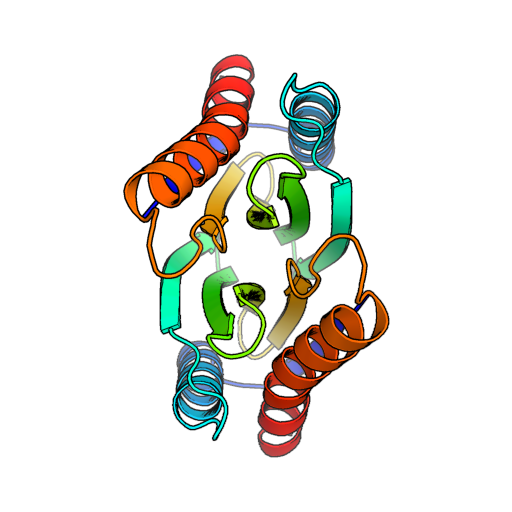 4.84 -20.75 1.649 1 70.5 89 LEU B CA 1
ATOM 1520 C C . LEU B 1 89 ? 6.227 -20.156 1.843 1 70.5 89 LEU B C 1
ATOM 1522 O O . LEU B 1 89 ? 6.359 -18.938 2.012 1 70.5 89 LEU B O 1
ATOM 1526 N N . ASN B 1 90 ? 7.207 -21.031 1.878 1 77 90 ASN B N 1
ATOM 1527 C CA . ASN B 1 90 ? 8.562 -20.547 2.098 1 77 90 ASN B CA 1
ATOM 1528 C C . ASN B 1 90 ? 9.023 -19.625 0.972 1 77 90 ASN B C 1
ATOM 1530 O O . ASN B 1 90 ? 9.664 -18.609 1.223 1 77 90 ASN B O 1
ATOM 1534 N N . PHE B 1 91 ? 8.641 -19.969 -0.238 1 80.38 91 PHE B N 1
ATOM 1535 C CA . PHE B 1 91 ? 9.023 -19.141 -1.375 1 80.38 91 PHE B CA 1
ATOM 1536 C C . PHE B 1 91 ? 8.375 -17.766 -1.277 1 80.38 91 PHE B C 1
ATOM 1538 O O . PHE B 1 91 ? 9.039 -16.75 -1.491 1 80.38 91 PHE B O 1
ATOM 1545 N N . SER B 1 92 ? 7.137 -17.734 -0.871 1 79.69 92 SER B N 1
ATOM 1546 C CA . SER B 1 92 ? 6.414 -16.469 -0.765 1 79.69 92 SER B CA 1
ATOM 1547 C C . SER B 1 92 ? 7.074 -15.547 0.25 1 79.69 92 SER B C 1
ATOM 1549 O O . SER B 1 92 ? 7.305 -14.367 -0.036 1 79.69 92 SER B O 1
ATOM 1551 N N . LEU B 1 93 ? 7.383 -16.094 1.357 1 85.88 93 LEU B N 1
ATOM 1552 C CA . LEU B 1 93 ? 8.031 -15.305 2.406 1 85.88 93 LEU B CA 1
ATOM 1553 C C . LEU B 1 93 ? 9.398 -14.812 1.95 1 85.88 93 LEU B C 1
ATOM 1555 O O . LEU B 1 93 ? 9.781 -13.68 2.246 1 85.88 93 LEU B O 1
ATOM 1559 N N . GLY B 1 94 ? 10.094 -15.656 1.28 1 89.44 94 GLY B N 1
ATOM 1560 C CA . GLY B 1 94 ? 11.383 -15.266 0.735 1 89.44 94 GLY B CA 1
ATOM 1561 C C . GLY B 1 94 ? 11.289 -14.094 -0.229 1 89.44 94 GLY B C 1
ATOM 1562 O O . GLY B 1 94 ? 12.031 -13.117 -0.103 1 89.44 94 GLY B O 1
ATOM 1563 N N . THR B 1 95 ? 10.375 -14.242 -1.207 1 90.38 95 THR B N 1
ATOM 1564 C CA . THR B 1 95 ? 10.195 -13.211 -2.225 1 90.38 95 THR B CA 1
ATOM 1565 C C . THR B 1 95 ? 9.742 -11.898 -1.591 1 90.38 95 THR B C 1
ATOM 1567 O O . THR B 1 95 ? 10.273 -10.836 -1.912 1 90.38 95 THR B O 1
ATOM 1570 N N . GLU B 1 96 ? 8.766 -11.992 -0.688 1 93.25 96 GLU B N 1
ATOM 1571 C CA . GLU B 1 96 ? 8.273 -10.797 -0.017 1 93.25 96 GLU B CA 1
ATOM 1572 C C . GLU B 1 96 ? 9.391 -10.078 0.733 1 93.25 96 GLU B C 1
ATOM 1574 O O . GLU B 1 96 ? 9.516 -8.852 0.648 1 93.25 96 GLU B O 1
ATOM 1579 N N . ASN B 1 97 ? 10.18 -10.836 1.436 1 95.12 97 ASN B N 1
ATOM 1580 C CA . ASN B 1 97 ? 11.305 -10.273 2.176 1 95.12 97 ASN B CA 1
ATOM 1581 C C . ASN B 1 97 ? 12.312 -9.617 1.244 1 95.12 97 ASN B C 1
ATOM 1583 O O . ASN B 1 97 ? 12.875 -8.57 1.568 1 95.12 97 ASN B O 1
ATOM 1587 N N . GLU B 1 98 ? 12.586 -10.242 0.151 1 95.44 98 GLU B N 1
ATOM 1588 C CA . GLU B 1 98 ? 13.516 -9.68 -0.824 1 95.44 98 GLU B CA 1
ATOM 1589 C C . GLU B 1 98 ? 13.031 -8.328 -1.337 1 95.44 98 GLU B C 1
ATOM 1591 O O . GLU B 1 98 ? 13.812 -7.391 -1.476 1 95.44 98 GLU B O 1
ATOM 1596 N N . MET B 1 99 ? 11.781 -8.211 -1.674 1 96.31 99 MET B N 1
ATOM 1597 C CA . MET B 1 99 ? 11.203 -6.969 -2.18 1 96.31 99 MET B CA 1
ATOM 1598 C C . MET B 1 99 ? 11.32 -5.852 -1.149 1 96.31 99 MET B C 1
ATOM 1600 O O . MET B 1 99 ? 11.734 -4.738 -1.479 1 96.31 99 MET B O 1
ATOM 1604 N N . VAL B 1 100 ? 11.008 -6.18 0.079 1 98.25 100 VAL B N 1
ATOM 1605 C CA . VAL B 1 100 ? 11.07 -5.211 1.167 1 98.25 100 VAL B CA 1
ATOM 1606 C C . VAL B 1 100 ? 12.523 -4.82 1.428 1 98.25 100 VAL B C 1
ATOM 1608 O O . VAL B 1 100 ? 12.812 -3.664 1.746 1 98.25 100 VAL B O 1
ATOM 1611 N N . GLU B 1 101 ? 13.438 -5.715 1.265 1 98.19 101 GLU B N 1
ATOM 1612 C CA . GLU B 1 101 ? 14.859 -5.465 1.482 1 98.19 101 GLU B CA 1
ATOM 1613 C C . GLU B 1 101 ? 15.391 -4.414 0.51 1 98.19 101 GLU B C 1
ATOM 1615 O O . GLU B 1 101 ? 16.281 -3.631 0.856 1 98.19 101 GLU B O 1
ATOM 1620 N N . ILE B 1 102 ? 14.914 -4.379 -0.663 1 98.19 102 ILE B N 1
ATOM 1621 C CA . ILE B 1 102 ? 15.312 -3.359 -1.628 1 98.19 102 ILE B CA 1
ATOM 1622 C C . ILE B 1 102 ? 15.047 -1.972 -1.051 1 98.19 102 ILE B C 1
ATOM 1624 O O . ILE B 1 102 ? 15.891 -1.076 -1.162 1 98.19 102 ILE B O 1
ATOM 1628 N N . VAL B 1 103 ? 13.844 -1.79 -0.444 1 98.75 103 VAL B N 1
ATOM 1629 C CA . VAL B 1 103 ? 13.477 -0.507 0.143 1 98.75 103 VAL B CA 1
ATOM 1630 C C . VAL B 1 103 ? 14.398 -0.19 1.319 1 98.75 103 VAL B C 1
ATOM 1632 O O . VAL B 1 103 ? 14.898 0.928 1.435 1 98.75 103 VAL B O 1
ATOM 1635 N N . LYS B 1 104 ? 14.594 -1.202 2.156 1 98.69 104 LYS B N 1
ATOM 1636 C CA . LYS B 1 104 ? 15.461 -1.025 3.316 1 98.69 104 LYS B CA 1
ATOM 1637 C C . LYS B 1 104 ? 16.844 -0.545 2.896 1 98.69 104 LYS B C 1
ATOM 1639 O O . LYS B 1 104 ? 17.359 0.434 3.441 1 98.69 104 LYS B O 1
ATOM 1644 N N . LYS B 1 105 ? 17.422 -1.184 1.979 1 98.38 105 LYS B N 1
ATOM 1645 C CA . LYS B 1 105 ? 18.75 -0.818 1.505 1 98.38 105 LYS B CA 1
ATOM 1646 C C . LYS B 1 105 ? 18.766 0.583 0.902 1 98.38 105 LYS B C 1
ATOM 1648 O O . LYS B 1 105 ? 19.719 1.341 1.086 1 98.38 105 LYS B O 1
ATOM 1653 N N . SER B 1 106 ? 17.781 0.841 0.109 1 98.62 106 SER B N 1
ATOM 1654 C CA . SER B 1 106 ? 17.672 2.16 -0.501 1 98.62 106 SER B CA 1
ATOM 1655 C C . SER B 1 106 ? 17.641 3.26 0.557 1 98.62 106 SER B C 1
ATOM 1657 O O . SER B 1 106 ? 18.328 4.273 0.421 1 98.62 106 SER B O 1
ATOM 1659 N N . VAL B 1 107 ? 16.844 3.084 1.622 1 98.69 107 VAL B N 1
ATOM 1660 C CA . VAL B 1 107 ? 16.703 4.055 2.703 1 98.69 107 VAL B CA 1
ATOM 1661 C C . VAL B 1 107 ? 18.047 4.215 3.428 1 98.69 107 VAL B C 1
ATOM 1663 O O . VAL B 1 107 ? 18.438 5.328 3.777 1 98.69 107 VAL B O 1
ATOM 1666 N N . GLU B 1 108 ? 18.719 3.129 3.617 1 97.88 108 GLU B N 1
ATOM 1667 C CA . GLU B 1 108 ? 20 3.146 4.316 1 97.88 108 GLU B CA 1
ATOM 1668 C C . GLU B 1 108 ? 21.031 3.98 3.559 1 97.88 108 GLU B C 1
ATOM 1670 O O . GLU B 1 108 ? 21.922 4.57 4.168 1 97.88 108 GLU B O 1
ATOM 1675 N N . GLN B 1 109 ? 20.859 4.07 2.299 1 96.75 109 GLN B N 1
ATOM 1676 C CA . GLN B 1 109 ? 21.766 4.855 1.472 1 96.75 109 GLN B CA 1
ATOM 1677 C C . GLN B 1 109 ? 21.484 6.348 1.601 1 96.75 109 GLN B C 1
ATOM 1679 O O . GLN B 1 109 ? 22.312 7.18 1.205 1 96.75 109 GLN B O 1
ATOM 1684 N N . MET B 1 110 ? 20.297 6.684 2.031 1 95.75 110 MET B N 1
ATOM 1685 C CA . MET B 1 110 ? 19.906 8.086 2.139 1 95.75 110 MET B CA 1
ATOM 1686 C C . MET B 1 110 ? 20.219 8.633 3.521 1 95.75 110 MET B C 1
ATOM 1688 O O . MET B 1 110 ? 20.141 9.844 3.746 1 95.75 110 MET B O 1
ATOM 1692 N N . LYS B 1 111 ? 20.453 7.742 4.406 1 85.69 111 LYS B N 1
ATOM 1693 C CA . LYS B 1 111 ? 20.828 8.18 5.75 1 85.69 111 LYS B CA 1
ATOM 1694 C C . LYS B 1 111 ? 22.328 8.484 5.828 1 85.69 111 LYS B C 1
ATOM 1696 O O . LYS B 1 111 ? 23.125 7.859 5.137 1 85.69 111 LYS B O 1
#

Secondary structure (DSSP, 8-state):
--EEEEEEES-HHHHHHHHHHHHHTSSS--EEEEEEEEEETTEEEEEEEEEEEETTTTEEEEEEEEEEEETTEEEEEEEEE----TT-HHHHHHHHHHHHHHHHHHHHTT-/--EEEEEEES-HHHHHHHHHHHHHTSSS--EEEEEEEEEETTEEEEEEEEEEEETTTTEEEEEEEEEEEETTEEEEEEEEE----TT-HHHHHHHHHHHHHHHHHHHHTT-

InterPro domains:
  IPR046117 Protein of unknown function DUF6054 [PF19524] (1-111)

Sequence (222 aa):
MAKYENTLTGEFEKVVKHLENDIGNSGISMKLVDDSNHMMGTTKIAVRVYDKYFMRNGNRASLSLTVVGDNHNIFISAIGAGGGSGVFLNFSLGTENEMVEIVKKSVEQMKMAKYENTLTGEFEKVVKHLENDIGNSGISMKLVDDSNHMMGTTKIAVRVYDKYFMRNGNRASLSLTVVGDNHNIFISAIGAGGGSGVFLNFSLGTENEMVEIVKKSVEQMK

Radius of gyration: 16.5 Å; Cα contacts (8 Å, |Δi|>4): 543; chains: 2; bounding box: 44×46×32 Å

Solvent-accessible surface area (backbone atoms only — not comparable to full-atom values): 11370 Å² total; per-residue (Å²): 125,29,68,44,75,49,73,50,72,49,55,55,69,60,53,53,49,51,46,52,49,48,48,64,65,34,93,54,82,53,42,79,62,52,71,48,78,50,72,59,89,75,30,38,38,40,38,40,33,32,27,37,73,39,78,90,76,43,24,16,23,30,37,40,36,39,39,37,25,42,78,46,43,32,40,39,41,31,36,24,42,36,28,37,36,98,84,42,55,68,56,11,54,50,51,15,37,52,58,28,44,52,54,52,54,48,53,59,70,68,100,126,28,68,44,76,50,75,50,72,47,56,54,70,59,53,52,50,50,48,51,48,49,50,64,66,34,93,65,74,50,42,78,63,52,72,50,76,50,72,58,88,74,31,38,37,40,38,39,33,32,26,38,75,38,79,89,76,43,24,13,24,29,37,39,37,39,39,38,24,43,79,46,43,32,39,40,41,31,38,24,41,33,28,39,34,98,85,41,56,68,56,11,54,51,51,16,37,52,58,28,45,51,54,51,55,48,52,59,69,68,100